Protein AF-A0A7Y8X1G6-F1 (afdb_monomer_lite)

Secondary structure (DSSP, 8-state):
--HHHHHHHHHHHHHHHHHHTTS--SPBPP-SS---SSSSPBPTT-EEEBTTS-EEEEPPPEE-TTS-EEEEEEEE--SSS-B-TTTT-HHHHEESSS--SEEEEES-TT-S--S--EEETTHHHHHHHT-S-B-TT-EEEEEEEEEESSTTEEEEEEE----SS--PPEEEEEEE-

Radius of gyration: 19.36 Å; chains: 1; bounding box: 41×26×72 Å

Foldseek 3Di:
DPVVVVVVVVVVVVVVVVVVVPQAPQEWDDDPAQRQDLVRAAEAQDWTAGSQGKIWHWHDWDADPVQKIKIKIKIFAQHPFWFQLQPDALVQREEQQDHTQKHKYWDGSPDPDDPKGKDFPCSSQLSVQSGDIAGHRGMGIRMTMMHIPDAFTKMKMWGQGDDPGHHDIGIYIDTHD

Sequence (177 aa):
MLVLAALAGFGLWALDELAKGLDGYGQLEQTDGADGSVVDPLGPGATARYEDGLKVTVGRPRPEADGTYRFTVTYRNGTDEEQHPGGESAKSAASAYGPAPVVVRAGRSLEDHTPDSIHWLNLDESAAALMPPLAEDGTRTVPVRVKPSRKGMTVTVRVCPPDKGYRETAHWQFTLD

Structure (mmCIF, N/CA/C/O backbone):
data_AF-A0A7Y8X1G6-F1
#
_entry.id   AF-A0A7Y8X1G6-F1
#
loop_
_atom_site.group_PDB
_atom_site.id
_atom_site.type_symbol
_atom_site.label_atom_id
_atom_site.label_alt_id
_atom_site.label_comp_id
_atom_site.label_asym_id
_atom_site.label_entity_id
_atom_site.label_seq_id
_atom_site.pdbx_PDB_ins_code
_atom_site.Cartn_x
_atom_site.Cartn_y
_atom_site.Cartn_z
_atom_site.occupancy
_atom_site.B_iso_or_equiv
_atom_site.auth_seq_id
_atom_site.auth_comp_id
_atom_site.auth_asym_id
_atom_site.auth_atom_id
_atom_site.pdbx_PDB_model_num
ATOM 1 N N . MET A 1 1 ? 25.901 2.657 -52.102 1.00 51.34 1 MET A N 1
ATOM 2 C CA . MET A 1 1 ? 25.207 1.745 -51.163 1.00 51.34 1 MET A CA 1
ATOM 3 C C . MET A 1 1 ? 25.804 1.844 -49.754 1.00 51.34 1 MET A C 1
ATOM 5 O O . MET A 1 1 ? 26.294 0.865 -49.221 1.00 51.34 1 MET A O 1
ATOM 9 N N . LEU A 1 2 ? 25.807 3.030 -49.145 1.00 49.09 2 LEU A N 1
ATOM 10 C CA . LEU A 1 2 ? 26.257 3.202 -47.748 1.00 49.09 2 LEU A CA 1
ATOM 11 C C . LEU A 1 2 ? 25.340 4.188 -47.007 1.00 49.09 2 LEU A C 1
ATOM 13 O O . LEU A 1 2 ? 25.017 3.993 -45.845 1.00 49.09 2 LEU A O 1
ATOM 17 N N . VAL A 1 3 ? 24.768 5.143 -47.748 1.00 46.41 3 VAL A N 1
ATOM 18 C CA . VAL A 1 3 ? 23.728 6.068 -47.270 1.00 46.41 3 VAL A CA 1
ATOM 19 C C . VAL A 1 3 ? 22.383 5.368 -46.993 1.00 46.41 3 VAL A C 1
ATOM 21 O O . VAL A 1 3 ? 21.691 5.731 -46.051 1.00 46.41 3 VAL A O 1
ATOM 24 N N . LEU A 1 4 ? 22.029 4.316 -47.748 1.00 45.22 4 LEU A N 1
ATOM 25 C CA . LEU A 1 4 ? 20.757 3.593 -47.559 1.00 45.22 4 LEU A CA 1
ATOM 26 C C . LEU A 1 4 ? 20.750 2.685 -46.313 1.00 45.22 4 LEU A C 1
ATOM 28 O O . LEU A 1 4 ? 19.711 2.524 -45.685 1.00 45.22 4 LEU A O 1
ATOM 32 N N . ALA A 1 5 ? 21.903 2.122 -45.934 1.00 51.66 5 ALA A N 1
ATOM 33 C CA . ALA A 1 5 ? 22.022 1.293 -44.732 1.00 51.66 5 ALA A CA 1
ATOM 34 C C . ALA A 1 5 ? 22.012 2.144 -43.447 1.00 51.66 5 ALA A C 1
ATOM 36 O O . ALA A 1 5 ? 21.431 1.738 -42.445 1.00 51.66 5 ALA A O 1
ATOM 37 N N . ALA A 1 6 ? 22.586 3.353 -43.498 1.00 46.88 6 ALA A N 1
ATOM 38 C CA . ALA A 1 6 ? 22.575 4.291 -42.376 1.00 46.88 6 ALA A CA 1
ATOM 39 C C . ALA A 1 6 ? 21.166 4.843 -42.072 1.00 46.88 6 ALA A C 1
ATOM 41 O O . ALA A 1 6 ? 20.805 4.962 -40.904 1.00 46.88 6 ALA A O 1
ATOM 42 N N . LEU A 1 7 ? 20.342 5.113 -43.098 1.00 44.81 7 LEU A N 1
ATOM 43 C CA . LEU A 1 7 ? 18.944 5.528 -42.895 1.00 44.81 7 LEU A CA 1
ATOM 44 C C . LEU A 1 7 ? 18.054 4.397 -42.352 1.00 44.81 7 LEU A C 1
ATOM 46 O O . LEU A 1 7 ? 17.171 4.661 -41.540 1.00 44.81 7 LEU A O 1
ATOM 50 N N . ALA A 1 8 ? 18.292 3.147 -42.758 1.00 52.09 8 ALA A N 1
ATOM 51 C CA . ALA A 1 8 ? 17.535 2.003 -42.247 1.00 52.09 8 ALA A CA 1
ATOM 52 C C . ALA A 1 8 ? 17.853 1.698 -40.768 1.00 52.09 8 ALA A C 1
ATOM 54 O O . ALA A 1 8 ? 16.951 1.357 -40.008 1.00 52.09 8 ALA A O 1
ATOM 55 N N . GLY A 1 9 ? 19.111 1.878 -40.341 1.00 47.84 9 GLY A N 1
ATOM 56 C CA . GLY A 1 9 ? 19.513 1.700 -38.940 1.00 47.84 9 GLY A CA 1
ATOM 57 C C . GLY A 1 9 ? 18.927 2.756 -37.995 1.00 47.84 9 GLY A C 1
ATOM 58 O O . GLY A 1 9 ? 18.478 2.416 -36.904 1.00 47.84 9 GLY A O 1
ATOM 59 N N . PHE A 1 10 ? 18.858 4.020 -38.431 1.00 48.28 10 PHE A N 1
ATOM 60 C CA . PHE A 1 10 ? 18.244 5.098 -37.641 1.00 48.28 10 PHE A CA 1
ATOM 61 C C . PHE A 1 10 ? 16.717 4.982 -37.550 1.00 48.28 10 PHE A C 1
ATOM 63 O O . PHE A 1 10 ? 16.140 5.337 -36.526 1.00 48.28 10 PHE A O 1
ATOM 70 N N . GLY A 1 11 ? 16.063 4.462 -38.595 1.00 43.31 11 GLY A N 1
ATOM 71 C CA . GLY A 1 11 ? 14.618 4.225 -38.584 1.00 43.31 11 GLY A CA 1
ATOM 72 C C . GLY A 1 11 ? 14.194 3.155 -37.576 1.00 43.31 11 GLY A C 1
ATOM 73 O O . GLY A 1 11 ? 13.171 3.316 -36.923 1.00 43.31 11 GLY A O 1
ATOM 74 N N . LEU A 1 12 ? 14.996 2.099 -37.403 1.00 52.41 12 LEU A N 1
ATOM 75 C CA . LEU A 1 12 ? 14.729 1.039 -36.424 1.00 52.41 12 LEU A CA 1
ATOM 76 C C . LEU A 1 12 ? 14.904 1.517 -34.979 1.00 52.41 12 LEU A C 1
ATOM 78 O O . LEU A 1 12 ? 14.046 1.227 -34.157 1.00 52.41 12 LEU A O 1
ATOM 82 N N . TRP A 1 13 ? 15.951 2.293 -34.678 1.00 50.78 13 TRP A N 1
ATOM 83 C CA . TRP A 1 13 ? 16.150 2.836 -33.327 1.00 50.78 13 TRP A CA 1
ATOM 84 C C . TRP A 1 13 ? 15.067 3.857 -32.955 1.00 50.78 13 TRP A C 1
ATOM 86 O O . TRP A 1 13 ? 14.524 3.814 -31.861 1.00 50.78 13 TRP A O 1
ATOM 96 N N . ALA A 1 14 ? 14.675 4.722 -33.897 1.00 51.84 14 ALA A N 1
ATOM 97 C CA . ALA A 1 14 ? 13.606 5.692 -33.671 1.00 51.84 14 ALA A CA 1
ATOM 98 C C . ALA A 1 14 ? 12.213 5.049 -33.535 1.00 51.84 14 ALA A C 1
ATOM 100 O O . ALA A 1 14 ? 11.361 5.605 -32.852 1.00 51.84 14 ALA A O 1
ATOM 101 N N . LEU A 1 15 ? 11.967 3.900 -34.176 1.00 52.38 15 LEU A N 1
ATOM 102 C CA . LEU A 1 15 ? 10.717 3.148 -34.027 1.00 52.38 15 LEU A CA 1
ATOM 103 C C . LEU A 1 15 ? 10.676 2.335 -32.732 1.00 52.38 15 LEU A C 1
ATOM 105 O O . LEU A 1 15 ? 9.607 2.234 -32.146 1.00 52.38 15 LEU A O 1
ATOM 109 N N . ASP A 1 16 ? 11.809 1.794 -32.284 1.00 50.06 16 ASP A N 1
ATOM 110 C CA . ASP A 1 16 ? 11.926 1.106 -30.994 1.00 50.06 16 ASP A CA 1
ATOM 111 C C . ASP A 1 16 ? 11.711 2.094 -29.836 1.00 50.06 16 ASP A C 1
ATOM 113 O O . ASP A 1 16 ? 10.914 1.836 -28.945 1.00 50.06 16 ASP A O 1
ATOM 117 N N . GLU A 1 17 ? 12.295 3.293 -29.914 1.00 50.25 17 GLU A N 1
ATOM 118 C CA . GLU A 1 17 ? 12.084 4.345 -28.911 1.00 50.25 17 GLU A CA 1
ATOM 119 C C . GLU A 1 17 ? 10.671 4.954 -28.959 1.00 50.25 17 GLU A C 1
ATOM 121 O O . GLU A 1 17 ? 10.127 5.355 -27.933 1.00 50.25 17 GLU A O 1
ATOM 126 N N . LEU A 1 18 ? 10.041 4.998 -30.140 1.00 51.16 18 LEU A N 1
ATOM 127 C CA . LEU A 1 18 ? 8.645 5.427 -30.288 1.00 51.16 18 LEU A CA 1
ATOM 128 C C . LEU A 1 18 ? 7.653 4.350 -29.819 1.00 51.16 18 LEU A C 1
ATOM 130 O O . LEU A 1 18 ? 6.597 4.694 -29.297 1.00 51.16 18 LEU A O 1
ATOM 134 N N . ALA A 1 19 ? 7.984 3.067 -29.991 1.00 49.06 19 ALA A N 1
ATOM 135 C CA . ALA A 1 19 ? 7.212 1.946 -29.463 1.00 49.06 19 ALA A CA 1
ATOM 136 C C . ALA A 1 19 ? 7.331 1.854 -27.934 1.00 49.06 19 ALA A C 1
ATOM 138 O O . ALA A 1 19 ? 6.316 1.662 -27.279 1.00 49.06 19 ALA A O 1
ATOM 139 N N . LYS A 1 20 ? 8.518 2.108 -27.367 1.00 52.09 20 LYS A N 1
ATOM 140 C CA . LYS A 1 20 ? 8.718 2.283 -25.914 1.00 52.09 20 LYS A CA 1
ATOM 141 C C . LYS A 1 20 ? 7.984 3.507 -25.368 1.00 52.09 20 LYS A C 1
ATOM 143 O O . LYS A 1 20 ? 7.481 3.497 -24.256 1.00 52.09 20 LYS A O 1
ATOM 148 N N . GLY A 1 21 ? 7.861 4.571 -26.166 1.00 43.09 21 GLY A N 1
ATOM 149 C CA . GLY A 1 21 ? 7.086 5.766 -25.811 1.00 43.09 21 GLY A CA 1
ATOM 150 C C . GLY A 1 21 ? 5.560 5.581 -25.806 1.00 43.09 21 GLY A C 1
ATOM 151 O O . GLY A 1 21 ? 4.853 6.541 -25.483 1.00 43.09 21 GLY A O 1
ATOM 152 N N . LEU A 1 22 ? 5.067 4.398 -26.197 1.00 49.62 22 LEU A N 1
ATOM 153 C CA . LEU A 1 22 ? 3.658 3.988 -26.164 1.00 49.62 22 LEU A CA 1
ATOM 154 C C . LEU A 1 22 ? 3.331 3.052 -24.989 1.00 49.62 22 LEU A C 1
ATOM 156 O O . LEU A 1 22 ? 2.149 2.768 -24.787 1.00 49.62 22 LEU A O 1
ATOM 160 N N . ASP A 1 23 ? 4.331 2.595 -24.228 1.00 57.62 23 ASP A N 1
ATOM 161 C CA . ASP A 1 23 ? 4.090 1.937 -22.946 1.00 57.62 23 ASP A CA 1
ATOM 162 C C . ASP A 1 23 ? 3.485 2.982 -22.000 1.00 57.62 23 ASP A C 1
ATOM 164 O O . ASP A 1 23 ? 3.972 4.112 -21.899 1.00 57.62 23 ASP A O 1
ATOM 168 N N . GLY A 1 24 ? 2.321 2.670 -21.428 1.00 58.41 24 GLY A N 1
ATOM 169 C CA . GLY A 1 24 ? 1.455 3.697 -20.858 1.00 58.41 24 GLY A CA 1
ATOM 170 C C . GLY A 1 24 ? 2.105 4.458 -19.704 1.00 58.41 24 GLY A C 1
ATOM 171 O O . GLY A 1 24 ? 2.956 3.947 -18.981 1.00 58.41 24 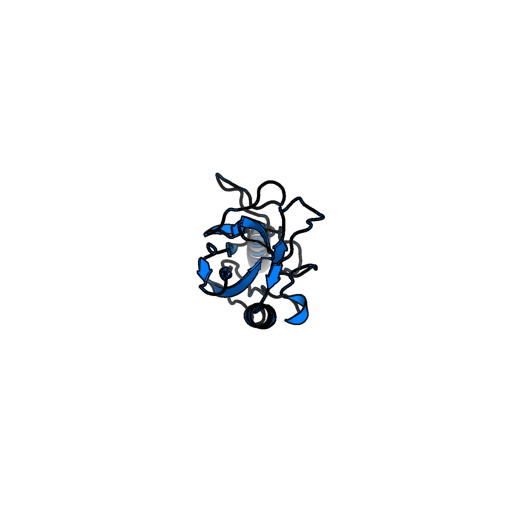GLY A O 1
ATOM 172 N N . TYR A 1 25 ? 1.708 5.718 -19.535 1.00 65.81 25 TYR A N 1
ATOM 173 C CA . TYR A 1 25 ? 2.398 6.705 -18.695 1.00 65.81 25 TYR A CA 1
ATOM 174 C C . TYR A 1 25 ? 2.109 6.533 -17.194 1.00 65.81 25 TYR A C 1
ATOM 176 O O . TYR A 1 25 ? 1.777 7.500 -16.513 1.00 65.81 25 TYR A O 1
ATOM 184 N N . GLY A 1 26 ? 2.139 5.301 -16.681 1.00 70.44 26 GLY A N 1
ATOM 185 C CA . GLY A 1 26 ? 1.840 5.026 -15.278 1.00 70.44 26 GLY A CA 1
ATOM 186 C C . GLY A 1 26 ? 0.389 5.336 -14.881 1.00 70.44 26 GLY A C 1
ATOM 187 O O . GLY A 1 26 ? 0.102 5.568 -13.705 1.00 70.44 26 GLY A O 1
ATOM 188 N N . GLN A 1 27 ? -0.540 5.369 -15.836 1.00 84.62 27 GLN A N 1
ATOM 189 C CA . GLN A 1 27 ? -1.970 5.498 -15.546 1.00 84.62 27 GLN A CA 1
ATOM 190 C C . GLN A 1 27 ? -2.521 4.181 -15.001 1.00 84.62 27 GLN A C 1
ATOM 192 O O . GLN A 1 27 ? -1.951 3.116 -15.254 1.00 84.62 27 GLN A O 1
ATOM 197 N N . LEU A 1 28 ? -3.604 4.236 -14.228 1.00 87.69 28 LEU A N 1
ATOM 198 C CA . LEU A 1 28 ? -4.291 3.028 -13.793 1.00 87.69 28 LEU A CA 1
ATOM 199 C C . LEU A 1 28 ? -5.073 2.431 -14.964 1.00 87.69 28 LEU A C 1
ATOM 201 O O . LEU A 1 28 ? -5.913 3.088 -15.577 1.00 87.69 28 LEU A O 1
ATOM 205 N N . GLU A 1 29 ? -4.829 1.152 -15.244 1.00 86.38 29 GLU A N 1
ATOM 206 C CA . GLU A 1 29 ? -5.635 0.401 -16.199 1.00 86.38 29 GLU A CA 1
ATOM 207 C C . GLU A 1 29 ? -7.088 0.368 -15.710 1.00 86.38 29 GLU A C 1
ATOM 209 O O . GLU A 1 29 ? -7.381 -0.118 -14.610 1.00 86.38 29 GLU A O 1
ATOM 214 N N . GLN A 1 30 ? -8.019 0.814 -16.553 1.00 77.12 30 GLN A N 1
ATOM 215 C CA . GLN A 1 30 ? -9.437 0.607 -16.283 1.00 77.12 30 GLN A CA 1
ATOM 216 C C . GLN A 1 30 ? -9.745 -0.890 -16.325 1.00 77.12 30 GLN A C 1
ATOM 218 O O . GLN A 1 30 ? -9.508 -1.578 -17.319 1.00 77.12 30 GLN A O 1
ATOM 223 N N . THR A 1 31 ? -10.295 -1.399 -15.228 1.00 70.94 31 THR A N 1
ATOM 224 C CA . THR A 1 31 ? -10.790 -2.774 -15.130 1.00 70.94 31 THR A CA 1
ATOM 225 C C . THR A 1 31 ? -12.288 -2.756 -14.855 1.00 70.94 31 THR A C 1
ATOM 227 O O . THR A 1 31 ? -12.816 -1.761 -14.367 1.00 70.94 31 THR A O 1
ATOM 230 N N . ASP A 1 32 ? -12.988 -3.851 -15.161 1.00 62.75 32 ASP A N 1
ATOM 231 C CA . ASP A 1 32 ? -14.402 -4.010 -14.809 1.00 62.75 32 ASP A CA 1
ATOM 232 C C . ASP A 1 32 ? -14.546 -4.089 -13.272 1.00 62.75 32 ASP A C 1
ATOM 234 O O . ASP A 1 32 ? -14.483 -5.167 -12.675 1.00 62.75 32 ASP A O 1
ATOM 238 N N . GLY A 1 33 ? -14.673 -2.939 -12.604 1.00 74.62 33 GLY A N 1
ATOM 239 C CA . GLY A 1 33 ? -14.713 -2.824 -11.146 1.00 74.62 33 GLY A CA 1
ATOM 240 C C . GLY A 1 33 ? -14.248 -1.454 -10.653 1.00 74.62 33 GLY A C 1
ATOM 241 O O . GLY A 1 33 ? -14.230 -0.498 -11.418 1.00 74.62 33 GLY A O 1
ATOM 242 N N . ALA A 1 34 ? -13.883 -1.374 -9.369 1.00 82.31 34 ALA A N 1
ATOM 243 C CA . ALA A 1 34 ? -13.310 -0.155 -8.806 1.00 82.31 34 ALA A CA 1
ATOM 244 C C . ALA A 1 34 ? -11.996 0.194 -9.521 1.00 82.31 34 ALA A C 1
ATOM 246 O O . ALA A 1 34 ? -11.128 -0.673 -9.657 1.00 82.31 34 ALA A O 1
ATOM 247 N N . ASP A 1 35 ? -11.854 1.442 -9.963 1.00 88.94 35 ASP A N 1
ATOM 248 C CA . ASP A 1 35 ? -10.704 1.894 -10.758 1.00 88.94 35 ASP A CA 1
ATOM 249 C C . ASP A 1 35 ? -9.468 2.232 -9.904 1.00 88.94 35 ASP A C 1
ATOM 251 O O . ASP A 1 35 ? -8.363 2.369 -10.424 1.00 88.94 35 ASP A O 1
ATOM 255 N N . GLY A 1 36 ? -9.624 2.308 -8.578 1.00 90.25 36 GLY A N 1
ATOM 256 C CA . GLY A 1 36 ? -8.539 2.638 -7.656 1.00 90.25 36 GLY A CA 1
ATOM 257 C C . GLY A 1 36 ? -8.251 4.124 -7.538 1.00 90.25 36 GLY A C 1
ATOM 258 O O . GLY A 1 36 ? -7.304 4.497 -6.842 1.00 90.25 36 GLY A O 1
ATOM 259 N N . SER A 1 37 ? -9.089 4.966 -8.133 1.00 92.44 37 SER A N 1
ATOM 260 C CA . SER A 1 37 ? -9.080 6.402 -7.914 1.00 92.44 37 SER A CA 1
ATOM 261 C C . SER A 1 37 ? -9.491 6.752 -6.481 1.00 92.44 37 SER A C 1
ATOM 263 O O . SER A 1 37 ? -9.968 5.939 -5.685 1.00 92.44 37 SER A O 1
ATOM 265 N N . VAL A 1 38 ? -9.333 8.027 -6.132 1.00 93.31 38 VAL A N 1
ATOM 266 C CA . VAL A 1 38 ? -9.783 8.541 -4.837 1.00 93.31 38 VAL A CA 1
ATOM 267 C C . VAL A 1 38 ? -11.306 8.446 -4.668 1.00 93.31 38 VAL A C 1
ATOM 269 O O . VAL A 1 38 ? -11.773 8.293 -3.540 1.00 93.31 38 VAL A O 1
ATOM 272 N N . VAL A 1 39 ? -12.084 8.528 -5.753 1.00 93.12 39 VAL A N 1
ATOM 273 C CA . VAL A 1 39 ? -13.557 8.486 -5.708 1.00 93.12 39 VAL A CA 1
ATOM 274 C C . VAL A 1 39 ? -14.106 7.061 -5.726 1.00 93.12 39 VAL A C 1
ATOM 276 O O . VAL A 1 39 ? -15.167 6.834 -5.147 1.00 93.12 39 VAL A O 1
ATOM 279 N N . ASP A 1 40 ? -13.372 6.116 -6.317 1.00 94.12 40 ASP A N 1
ATOM 280 C CA . ASP A 1 40 ? -13.743 4.702 -6.400 1.00 94.12 40 ASP A CA 1
ATOM 281 C C . ASP A 1 40 ? -12.562 3.789 -5.999 1.00 94.12 40 ASP A C 1
ATOM 283 O O . ASP A 1 40 ? -11.919 3.143 -6.834 1.00 94.12 40 ASP A O 1
ATOM 287 N N . PRO A 1 41 ? -12.208 3.766 -4.697 1.00 95.81 41 PRO A N 1
ATOM 288 C CA . PRO A 1 41 ? -11.037 3.049 -4.214 1.00 95.81 41 PRO A CA 1
ATOM 289 C C . PRO A 1 41 ? -11.212 1.528 -4.302 1.00 95.81 41 PRO A C 1
ATOM 291 O O . PRO A 1 41 ? -12.286 0.972 -4.068 1.00 95.81 41 PRO A O 1
ATOM 294 N N . LEU A 1 42 ? -10.101 0.829 -4.514 1.00 96.94 42 LEU A N 1
ATOM 295 C CA . LEU A 1 42 ? -10.035 -0.626 -4.558 1.00 96.94 42 LEU A CA 1
ATOM 296 C C . LEU A 1 42 ? -10.395 -1.275 -3.213 1.00 96.94 42 LEU A C 1
ATOM 298 O O . LEU A 1 42 ? -10.100 -0.776 -2.125 1.00 96.94 42 LEU A O 1
ATOM 302 N N . GLY A 1 43 ? -10.975 -2.472 -3.285 1.00 96.19 43 GLY A N 1
ATOM 303 C CA . GLY A 1 43 ? -11.214 -3.313 -2.115 1.00 96.19 43 GLY A CA 1
ATOM 304 C C . GLY A 1 43 ? -9.962 -4.069 -1.638 1.00 96.19 43 GLY A C 1
ATOM 305 O O . GLY A 1 43 ? -8.982 -4.219 -2.371 1.00 96.19 43 GLY A O 1
ATOM 306 N N . PRO A 1 44 ? -9.985 -4.634 -0.421 1.00 95.44 44 PRO A N 1
ATOM 307 C CA . PRO A 1 44 ? -8.865 -5.399 0.109 1.00 95.44 44 PRO A CA 1
ATOM 308 C C . PRO A 1 44 ? -8.674 -6.706 -0.677 1.00 95.44 44 PRO A C 1
ATOM 310 O O . PRO A 1 44 ? -9.612 -7.471 -0.908 1.00 95.44 44 PRO A O 1
ATOM 313 N N . GLY A 1 45 ? -7.431 -6.995 -1.047 1.00 95.38 45 GLY A N 1
ATOM 314 C CA . GLY A 1 45 ? -7.033 -8.103 -1.914 1.00 95.38 45 GLY A CA 1
ATOM 315 C C . GLY A 1 45 ? -7.068 -7.781 -3.410 1.00 95.38 45 GLY A C 1
ATOM 316 O O . GLY A 1 45 ? -6.658 -8.632 -4.195 1.00 95.38 45 GLY A O 1
ATOM 317 N N . ALA A 1 46 ? -7.538 -6.595 -3.808 1.00 95.62 46 ALA A N 1
ATOM 318 C CA . ALA A 1 46 ? -7.519 -6.162 -5.200 1.00 95.62 46 ALA A CA 1
ATOM 319 C C . ALA A 1 46 ? -6.149 -5.595 -5.607 1.00 95.62 46 ALA A C 1
ATOM 321 O O . ALA A 1 46 ? -5.358 -5.142 -4.770 1.00 95.62 46 ALA A O 1
ATOM 322 N N . THR A 1 47 ? -5.893 -5.611 -6.913 1.00 96.12 47 THR A N 1
ATOM 323 C CA . THR A 1 47 ? -4.626 -5.204 -7.523 1.00 96.12 47 THR A CA 1
ATOM 324 C C . THR A 1 47 ? -4.843 -3.970 -8.388 1.00 96.12 47 THR A C 1
ATOM 326 O O . THR A 1 47 ? -5.592 -4.047 -9.356 1.00 96.12 47 THR A O 1
ATOM 329 N N . ALA A 1 48 ? -4.143 -2.881 -8.079 1.00 95.31 48 ALA A N 1
ATOM 330 C CA . ALA A 1 48 ? -3.948 -1.774 -9.004 1.00 95.31 48 ALA A CA 1
ATOM 331 C C . ALA A 1 48 ? -2.957 -2.216 -10.083 1.00 95.31 48 ALA A C 1
ATOM 333 O O . ALA A 1 48 ? -1.903 -2.784 -9.762 1.00 95.31 48 ALA A O 1
ATOM 334 N N . ARG A 1 49 ? -3.307 -1.986 -11.345 1.00 94.00 49 ARG A N 1
ATOM 335 C CA . ARG A 1 49 ? -2.458 -2.273 -12.499 1.00 94.00 49 ARG A CA 1
ATOM 336 C C . ARG A 1 49 ? -2.168 -0.957 -13.186 1.00 94.00 49 ARG A C 1
ATOM 338 O O . ARG A 1 49 ? -3.100 -0.218 -13.474 1.00 94.00 49 ARG A O 1
ATOM 345 N N . TYR A 1 50 ? -0.894 -0.676 -13.376 1.00 91.31 50 TYR A N 1
ATOM 346 C CA . TYR A 1 50 ? -0.441 0.491 -14.102 1.00 91.31 50 TYR A CA 1
ATOM 347 C C . TYR A 1 50 ? -0.163 0.084 -15.544 1.00 91.31 50 TYR A C 1
ATOM 349 O O . TYR A 1 50 ? 0.309 -1.031 -15.779 1.00 91.31 50 TYR A O 1
ATOM 357 N N . GLU A 1 51 ? -0.458 0.970 -16.489 1.00 90.31 51 GLU A N 1
ATOM 358 C CA . GLU A 1 51 ? -0.267 0.702 -17.919 1.00 90.31 51 GLU A CA 1
ATOM 359 C C . GLU A 1 51 ? 1.201 0.421 -18.286 1.00 90.31 51 GLU A C 1
ATOM 361 O O . GLU A 1 51 ? 1.467 -0.289 -19.250 1.00 90.31 51 GLU A O 1
ATOM 366 N N . ASP A 1 52 ? 2.149 0.916 -17.484 1.00 88.38 52 ASP A N 1
ATOM 367 C CA . ASP A 1 52 ? 3.586 0.625 -17.611 1.00 88.38 52 ASP A CA 1
ATOM 368 C C . ASP A 1 52 ? 3.978 -0.794 -17.154 1.00 88.38 52 ASP A C 1
ATOM 370 O O . ASP A 1 52 ? 5.134 -1.197 -17.258 1.00 88.38 52 ASP A O 1
ATOM 374 N N . GLY A 1 53 ? 3.032 -1.567 -16.615 1.00 91.44 53 GLY A N 1
ATOM 375 C CA . GLY A 1 53 ? 3.241 -2.939 -16.164 1.00 91.44 53 GLY A CA 1
ATOM 376 C C . GLY A 1 53 ? 3.487 -3.100 -14.662 1.00 91.44 53 GLY A C 1
ATOM 377 O O . GLY A 1 53 ? 3.469 -4.240 -14.172 1.00 91.44 53 GLY A O 1
ATOM 378 N N . LEU A 1 54 ? 3.655 -2.021 -13.883 1.00 94.12 54 LEU A N 1
ATOM 379 C CA . LEU A 1 54 ? 3.702 -2.124 -12.423 1.00 94.12 54 LEU A CA 1
ATOM 380 C C . LEU A 1 54 ? 2.356 -2.638 -11.891 1.00 94.12 54 LEU A C 1
ATOM 382 O O . LEU A 1 54 ? 1.275 -2.231 -12.313 1.00 94.12 54 LEU A O 1
ATOM 386 N N . LYS A 1 55 ? 2.396 -3.542 -10.910 1.00 96.19 55 LYS A N 1
ATOM 387 C CA . LYS A 1 55 ? 1.193 -4.032 -10.224 1.00 96.19 55 LYS A CA 1
ATOM 388 C C . LYS A 1 55 ? 1.368 -3.924 -8.725 1.00 96.19 55 LYS A C 1
ATOM 390 O O . LYS A 1 55 ? 2.380 -4.363 -8.179 1.00 96.19 55 LYS A O 1
ATOM 395 N N . VAL A 1 56 ? 0.359 -3.388 -8.047 1.00 97.81 56 VAL A N 1
ATOM 396 C CA . VAL A 1 56 ? 0.362 -3.225 -6.590 1.00 97.81 56 VAL A CA 1
ATOM 397 C C . VAL A 1 56 ? -0.884 -3.866 -6.008 1.00 97.81 56 VAL A C 1
ATOM 399 O O . VAL A 1 56 ? -1.988 -3.619 -6.468 1.00 97.81 56 VAL A O 1
ATOM 402 N N . THR A 1 57 ? -0.726 -4.714 -4.997 1.00 98.06 57 THR A N 1
ATOM 403 C CA . THR A 1 57 ? -1.836 -5.413 -4.334 1.00 98.06 57 THR A CA 1
ATOM 404 C C . THR A 1 57 ? -1.799 -5.149 -2.843 1.00 98.06 57 THR A C 1
ATOM 406 O O . THR A 1 57 ? -0.800 -5.455 -2.191 1.00 98.06 57 THR A O 1
ATOM 409 N N . VAL A 1 58 ? -2.898 -4.650 -2.282 1.00 98.38 58 VAL A N 1
ATOM 410 C CA . VAL A 1 58 ? -3.053 -4.543 -0.827 1.00 98.38 58 VAL A CA 1
ATOM 411 C C . VAL A 1 58 ? -3.804 -5.767 -0.329 1.00 98.38 58 VAL A C 1
ATOM 413 O O . VAL A 1 58 ? -4.946 -5.996 -0.710 1.00 98.38 58 VAL A O 1
ATOM 416 N N . GLY A 1 59 ? -3.159 -6.588 0.495 1.00 97.50 59 GLY A N 1
ATOM 417 C CA . GLY A 1 59 ? -3.741 -7.811 1.042 1.00 97.50 59 GLY A CA 1
ATOM 418 C C . GLY A 1 59 ? -4.922 -7.545 1.980 1.00 97.50 59 GLY A C 1
ATOM 419 O O . GLY A 1 59 ? -5.064 -6.460 2.540 1.00 97.50 59 GLY A O 1
ATOM 420 N N . ARG A 1 60 ? -5.766 -8.561 2.196 1.00 97.38 60 ARG A N 1
ATOM 421 C CA . ARG A 1 60 ? -6.864 -8.454 3.170 1.00 97.38 60 ARG A CA 1
ATOM 422 C C . ARG A 1 60 ? -6.321 -8.309 4.597 1.00 97.38 60 ARG A C 1
ATOM 424 O O . ARG A 1 60 ? -5.451 -9.107 4.966 1.00 97.38 60 ARG A O 1
ATOM 431 N N . PRO A 1 61 ? -6.838 -7.358 5.400 1.00 97.38 61 PRO A N 1
ATOM 432 C CA . PRO A 1 61 ? -6.461 -7.235 6.801 1.00 97.38 61 PRO A CA 1
ATOM 433 C C . PRO A 1 61 ? -6.866 -8.486 7.575 1.00 97.38 61 PRO A C 1
ATOM 435 O O . PRO A 1 61 ? -7.935 -9.056 7.359 1.00 97.38 61 PRO A O 1
ATOM 438 N N . ARG A 1 62 ? -5.987 -8.919 8.476 1.00 97.38 62 ARG A N 1
ATOM 439 C CA . ARG A 1 62 ? -6.219 -10.034 9.392 1.00 97.38 62 ARG A CA 1
ATOM 440 C C . ARG A 1 62 ? -6.114 -9.528 10.828 1.00 97.38 62 ARG A C 1
ATOM 442 O O . ARG A 1 62 ? -5.084 -8.928 11.145 1.00 97.38 62 ARG A O 1
ATOM 449 N N . PRO A 1 63 ? -7.129 -9.751 11.675 1.00 96.81 63 PRO A N 1
ATOM 450 C CA . PRO A 1 63 ? -7.051 -9.389 13.082 1.00 96.81 63 PRO A CA 1
ATOM 451 C C . PRO A 1 63 ? -6.024 -10.264 13.812 1.00 96.81 63 PRO A C 1
ATOM 453 O O . PRO A 1 63 ? -5.891 -11.458 13.534 1.00 96.81 63 PRO A O 1
ATOM 456 N N . GLU A 1 64 ? -5.321 -9.669 14.769 1.00 96.06 64 GLU A N 1
ATOM 457 C CA . GLU A 1 64 ? -4.429 -10.339 15.714 1.00 96.06 64 GLU A CA 1
ATOM 458 C C . GLU A 1 64 ? -5.027 -10.299 17.133 1.00 96.06 64 GLU A C 1
ATOM 460 O O . GLU A 1 64 ? -5.910 -9.497 17.447 1.00 96.06 64 GLU A O 1
ATOM 465 N N . ALA A 1 65 ? -4.552 -11.182 18.016 1.00 93.06 65 ALA A N 1
ATOM 466 C CA . ALA A 1 65 ? -5.117 -11.354 19.360 1.00 93.06 65 ALA A CA 1
ATOM 467 C C . ALA A 1 65 ? -4.989 -10.109 20.264 1.00 93.06 65 ALA A C 1
ATOM 469 O O . ALA A 1 65 ? -5.734 -9.972 21.230 1.00 93.06 65 ALA A O 1
ATOM 470 N N . ASP A 1 66 ? -4.064 -9.199 19.957 1.00 92.94 66 ASP A N 1
ATOM 471 C CA . ASP A 1 66 ? -3.810 -7.961 20.702 1.00 92.94 66 ASP A CA 1
ATOM 472 C C . ASP A 1 66 ? -4.629 -6.756 20.194 1.00 92.94 66 ASP A C 1
ATOM 474 O O . ASP A 1 66 ? -4.380 -5.611 20.588 1.00 92.94 66 ASP A O 1
ATOM 478 N N . GLY A 1 67 ? -5.613 -7.004 19.320 1.00 93.88 67 GLY A N 1
ATOM 479 C CA . GLY A 1 67 ? -6.459 -5.973 18.716 1.00 93.88 67 GLY A CA 1
ATOM 480 C C . GLY A 1 67 ? -5.767 -5.182 17.604 1.00 93.88 67 GLY A C 1
ATOM 481 O O . GLY A 1 67 ? -6.281 -4.144 17.180 1.00 93.88 67 GLY A O 1
ATOM 482 N N . THR A 1 68 ? -4.602 -5.640 17.145 1.00 97.56 68 THR A N 1
ATOM 483 C CA . THR A 1 68 ? -3.932 -5.105 15.958 1.00 97.56 68 THR A CA 1
ATOM 484 C C . THR A 1 68 ? -4.386 -5.846 14.703 1.00 97.56 68 THR A C 1
ATOM 486 O O . THR A 1 68 ? -5.047 -6.881 14.771 1.00 97.56 68 THR A O 1
ATOM 489 N N . TYR A 1 69 ? -4.066 -5.288 13.541 1.00 98.19 69 TYR A N 1
ATOM 490 C CA . TYR A 1 69 ? -4.371 -5.880 12.247 1.00 98.19 69 TYR A CA 1
ATOM 491 C C . TYR A 1 69 ? -3.111 -5.942 11.403 1.00 98.19 69 TYR A C 1
ATOM 493 O O . TYR A 1 69 ? -2.308 -5.003 11.393 1.00 98.19 69 TYR A O 1
ATOM 501 N N . ARG A 1 70 ? -2.974 -7.031 10.649 1.00 98.00 70 ARG A N 1
ATOM 502 C CA . ARG A 1 70 ? -1.875 -7.240 9.711 1.00 98.00 70 ARG A CA 1
ATOM 503 C C . ARG A 1 70 ? -2.384 -7.362 8.285 1.00 98.00 70 ARG A C 1
ATOM 505 O O . ARG A 1 70 ? -3.328 -8.101 8.020 1.00 98.00 70 ARG A O 1
ATOM 512 N N . PHE A 1 71 ? -1.722 -6.684 7.360 1.00 98.44 71 PHE A N 1
ATOM 513 C CA . PHE A 1 71 ? -1.890 -6.868 5.920 1.00 98.44 71 PHE A CA 1
ATOM 514 C C . PHE A 1 71 ? -0.553 -6.655 5.211 1.00 98.44 71 PHE A C 1
ATOM 516 O O . PHE A 1 71 ? 0.485 -6.479 5.851 1.00 98.44 71 PHE A O 1
ATOM 523 N N . THR A 1 72 ? -0.557 -6.726 3.884 1.00 98.56 72 THR A N 1
ATOM 524 C CA . THR A 1 72 ? 0.640 -6.540 3.066 1.00 98.56 72 THR A CA 1
ATOM 525 C C . THR A 1 72 ? 0.376 -5.573 1.925 1.00 98.56 72 THR A C 1
ATOM 527 O O . THR A 1 72 ? -0.749 -5.481 1.441 1.00 98.56 72 THR A O 1
ATOM 530 N N . VAL A 1 73 ? 1.424 -4.894 1.469 1.00 98.56 73 VAL A N 1
ATOM 531 C CA . VAL A 1 73 ? 1.450 -4.195 0.181 1.00 98.56 73 VAL A CA 1
ATOM 532 C C . VAL A 1 73 ? 2.441 -4.937 -0.704 1.00 98.56 73 VAL A C 1
ATOM 534 O O . VAL A 1 73 ? 3.619 -5.041 -0.371 1.00 98.56 73 VAL A O 1
ATOM 537 N N . THR A 1 74 ? 1.954 -5.532 -1.786 1.00 98.56 74 THR A N 1
ATOM 538 C CA . THR A 1 74 ? 2.753 -6.381 -2.674 1.00 98.56 74 THR A CA 1
ATOM 539 C C . THR A 1 74 ? 2.957 -5.678 -4.000 1.00 98.56 74 THR A C 1
ATOM 541 O O . THR A 1 74 ? 1.984 -5.399 -4.692 1.00 98.56 74 THR A O 1
ATOM 544 N N . TYR A 1 75 ? 4.211 -5.429 -4.350 1.00 98.06 75 TYR A N 1
ATOM 545 C CA . TYR A 1 75 ? 4.640 -4.872 -5.623 1.00 98.06 75 TYR A CA 1
ATOM 546 C C . TYR A 1 75 ? 5.100 -6.003 -6.529 1.00 98.06 75 TYR A C 1
ATOM 548 O O . TYR A 1 75 ? 5.854 -6.875 -6.093 1.00 98.06 75 TYR A O 1
ATOM 556 N N . ARG A 1 76 ? 4.683 -5.963 -7.788 1.00 97.88 76 ARG A N 1
ATOM 557 C CA . ARG A 1 76 ? 5.239 -6.774 -8.864 1.00 97.88 76 ARG A CA 1
ATOM 558 C C . ARG A 1 76 ? 5.656 -5.838 -9.983 1.00 97.88 76 ARG A C 1
ATOM 560 O O . ARG A 1 76 ? 4.805 -5.149 -10.542 1.00 97.88 76 ARG A O 1
ATOM 567 N N . ASN A 1 77 ? 6.949 -5.811 -10.263 1.00 95.75 77 ASN A N 1
ATOM 568 C CA . ASN A 1 77 ? 7.508 -5.014 -11.334 1.00 95.75 77 ASN A CA 1
ATOM 569 C C . ASN A 1 77 ? 7.352 -5.775 -12.650 1.00 95.75 77 ASN A C 1
ATOM 571 O O . ASN A 1 77 ? 7.998 -6.797 -12.826 1.00 95.75 77 ASN A O 1
ATOM 575 N N . GLY A 1 78 ? 6.449 -5.327 -13.517 1.00 93.19 78 GLY A N 1
ATOM 576 C CA . GLY A 1 78 ? 6.357 -5.797 -14.901 1.00 93.19 78 GLY A CA 1
ATOM 577 C C . GLY A 1 78 ? 6.866 -4.769 -15.909 1.00 93.19 78 GLY A C 1
ATOM 578 O O . GLY A 1 78 ? 6.608 -4.946 -17.092 1.00 93.19 78 GLY A O 1
ATOM 579 N N . THR A 1 79 ? 7.507 -3.699 -15.430 1.00 90.31 79 THR A N 1
ATOM 580 C CA . THR A 1 79 ? 8.157 -2.690 -16.274 1.00 90.31 79 THR A CA 1
ATOM 581 C C . THR A 1 79 ? 9.494 -3.236 -16.787 1.00 90.31 79 THR A C 1
ATOM 583 O O . THR A 1 79 ? 10.017 -4.210 -16.235 1.00 90.31 79 THR A O 1
ATOM 586 N N . ASP A 1 80 ? 10.056 -2.592 -17.803 1.00 88.88 80 ASP A N 1
ATOM 587 C CA . ASP A 1 80 ? 11.379 -2.874 -18.371 1.00 88.88 80 ASP A CA 1
ATOM 588 C C . ASP A 1 80 ? 12.532 -2.190 -17.613 1.00 88.88 80 ASP A C 1
ATOM 590 O O . ASP A 1 80 ? 13.690 -2.294 -18.012 1.00 88.88 80 ASP A O 1
ATOM 594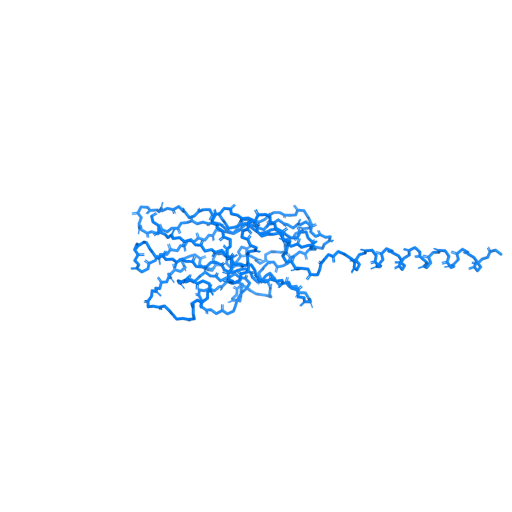 N N . GLU A 1 81 ? 12.230 -1.507 -16.505 1.00 89.56 81 GLU A N 1
ATOM 595 C CA . GLU A 1 81 ? 13.210 -0.820 -15.674 1.00 89.56 81 GLU A CA 1
ATOM 596 C C . GLU A 1 81 ? 13.151 -1.271 -14.210 1.00 89.56 81 GLU A C 1
ATOM 598 O O . GLU A 1 81 ? 12.154 -1.778 -13.683 1.00 89.56 81 GLU A O 1
ATOM 603 N N . GLU A 1 82 ? 14.244 -1.025 -13.495 1.00 93.50 82 GLU A N 1
ATOM 604 C CA . GLU A 1 82 ? 14.278 -1.129 -12.044 1.00 93.50 82 GLU A CA 1
ATOM 605 C C . GLU A 1 82 ? 13.343 -0.092 -11.399 1.00 93.50 82 GLU A C 1
ATOM 607 O O . GLU A 1 82 ? 13.410 1.104 -11.679 1.00 93.50 82 GLU A O 1
ATOM 612 N N . GLN A 1 83 ? 12.489 -0.542 -10.478 1.00 94.00 83 GLN A N 1
ATOM 613 C CA . GLN A 1 83 ? 11.570 0.331 -9.751 1.00 94.00 83 GLN A CA 1
ATOM 614 C C . GLN A 1 83 ? 12.095 0.635 -8.345 1.00 94.00 83 GLN A C 1
ATOM 616 O O . GLN A 1 83 ? 12.677 -0.222 -7.676 1.00 94.00 83 GLN A O 1
ATOM 621 N N . HIS A 1 84 ? 11.788 1.829 -7.832 1.00 95.19 84 HIS A N 1
ATOM 622 C CA . HIS A 1 84 ? 12.126 2.243 -6.464 1.00 95.19 84 HIS A CA 1
ATOM 623 C C . HIS A 1 84 ? 10.857 2.532 -5.645 1.00 95.19 84 HIS A C 1
ATOM 625 O O . HIS A 1 84 ? 10.528 3.696 -5.409 1.00 95.19 84 HIS A O 1
ATOM 631 N N . PRO A 1 85 ? 10.128 1.501 -5.165 1.00 94.69 85 PRO A N 1
ATOM 632 C CA . PRO A 1 85 ? 8.826 1.679 -4.515 1.00 94.69 85 PRO A CA 1
ATOM 633 C C . PRO A 1 85 ? 8.825 2.627 -3.313 1.00 94.69 85 PRO A C 1
ATOM 635 O O . PRO A 1 85 ? 7.805 3.244 -3.026 1.00 94.69 85 PRO A O 1
ATOM 638 N N . GLY A 1 86 ? 9.941 2.722 -2.585 1.00 94.25 86 GLY A N 1
ATOM 639 C CA . GLY A 1 86 ? 10.072 3.605 -1.425 1.00 94.25 86 GLY A CA 1
ATOM 640 C C . GLY A 1 86 ? 10.649 4.986 -1.716 1.00 94.25 86 GLY A C 1
ATOM 641 O O . GLY A 1 86 ? 10.783 5.782 -0.790 1.00 94.25 86 GLY A O 1
ATOM 642 N N . GLY A 1 87 ? 10.983 5.283 -2.970 1.00 93.31 87 GLY A N 1
ATOM 643 C CA . GLY A 1 87 ? 11.528 6.573 -3.375 1.00 93.31 87 GLY A CA 1
ATOM 644 C C . GLY A 1 87 ? 12.937 6.800 -2.836 1.00 93.31 87 GLY A C 1
ATOM 645 O O . GLY A 1 87 ? 13.755 5.885 -2.796 1.00 93.31 87 GLY A O 1
ATOM 646 N N . GLU A 1 88 ? 13.225 8.036 -2.433 1.00 91.69 88 GLU A N 1
ATOM 647 C CA . GLU A 1 88 ? 14.589 8.482 -2.124 1.00 91.69 88 GLU A CA 1
ATOM 648 C C . GLU A 1 88 ? 15.140 7.961 -0.789 1.00 91.69 88 GLU A C 1
ATOM 650 O O . GLU A 1 88 ? 16.351 7.800 -0.640 1.00 91.69 88 GLU A O 1
ATOM 655 N N . SER A 1 89 ? 14.286 7.762 0.225 1.00 94.56 89 SER A N 1
ATOM 656 C CA . SER A 1 89 ? 14.757 7.437 1.575 1.00 94.56 89 SER A CA 1
ATOM 657 C C . SER A 1 89 ? 13.713 6.735 2.435 1.00 94.56 89 SER A C 1
ATOM 659 O O . SER A 1 89 ? 12.513 6.962 2.298 1.00 94.56 89 SER A O 1
ATOM 661 N N . ALA A 1 90 ? 14.172 5.968 3.429 1.00 94.12 90 ALA A N 1
ATOM 662 C CA . ALA A 1 90 ? 13.279 5.247 4.336 1.00 94.12 90 ALA A CA 1
ATOM 663 C C . ALA A 1 90 ? 12.390 6.209 5.140 1.00 94.12 90 ALA A C 1
ATOM 665 O O . ALA A 1 90 ? 11.223 5.928 5.383 1.00 94.12 90 ALA A O 1
ATOM 666 N N . LYS A 1 91 ? 12.907 7.390 5.502 1.00 92.75 91 LYS A N 1
ATOM 667 C CA . LYS A 1 91 ? 12.156 8.385 6.285 1.00 92.75 91 LYS A CA 1
ATOM 668 C C . LYS A 1 91 ? 10.949 8.955 5.539 1.00 92.75 91 LYS A C 1
ATOM 670 O O . LYS A 1 91 ? 10.024 9.434 6.185 1.00 92.75 91 LYS A O 1
ATOM 675 N N . SER A 1 92 ? 10.979 8.935 4.208 1.00 94.44 92 SER A N 1
ATOM 676 C CA . SER A 1 92 ? 9.909 9.440 3.346 1.00 94.44 92 SER A CA 1
ATOM 677 C C . SER A 1 92 ?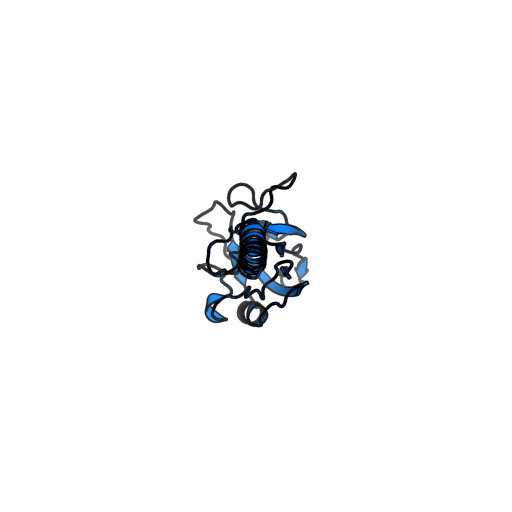 9.119 8.333 2.649 1.00 94.44 92 SER A C 1
ATOM 679 O O . SER A 1 92 ? 8.120 8.641 2.013 1.00 94.44 92 SER A O 1
ATOM 681 N N . ALA A 1 93 ? 9.521 7.064 2.787 1.00 96.19 93 ALA A N 1
ATOM 682 C CA . ALA A 1 93 ? 8.948 5.924 2.067 1.00 96.19 93 ALA A CA 1
ATOM 683 C C . ALA A 1 93 ? 7.525 5.554 2.504 1.00 96.19 93 ALA A C 1
ATOM 685 O O . ALA A 1 93 ? 6.721 5.079 1.699 1.00 96.19 93 ALA A O 1
ATOM 686 N N . ALA A 1 94 ? 7.219 5.754 3.786 1.00 97.06 94 ALA A N 1
ATOM 687 C CA . ALA A 1 94 ? 5.940 5.392 4.370 1.00 97.06 94 ALA A CA 1
ATOM 688 C C . ALA A 1 94 ? 5.466 6.446 5.375 1.00 97.06 94 ALA A C 1
ATOM 690 O O . ALA A 1 94 ? 6.265 7.046 6.092 1.00 97.06 94 ALA A O 1
ATOM 691 N N . SER A 1 95 ? 4.153 6.659 5.459 1.00 95.44 95 SER A N 1
ATOM 692 C CA . SER A 1 95 ? 3.561 7.574 6.436 1.00 95.44 95 SER A CA 1
ATOM 693 C C . SER A 1 95 ? 2.156 7.150 6.855 1.00 95.44 95 SER A C 1
ATOM 695 O O . SER A 1 95 ? 1.452 6.464 6.124 1.00 95.44 95 SER A O 1
ATOM 697 N N . ALA A 1 96 ? 1.709 7.598 8.025 1.00 90.62 96 ALA A N 1
ATOM 698 C CA . ALA A 1 96 ? 0.302 7.495 8.420 1.00 90.62 96 ALA A CA 1
ATOM 699 C C . ALA A 1 96 ? -0.499 8.789 8.167 1.00 90.62 96 ALA A C 1
ATOM 701 O O . ALA A 1 96 ? -1.725 8.781 8.242 1.00 90.62 96 ALA A O 1
ATOM 702 N N . TYR A 1 97 ? 0.185 9.900 7.863 1.00 81.50 97 TYR A N 1
ATOM 703 C CA . TYR A 1 97 ? -0.420 11.241 7.860 1.00 81.50 97 TYR A CA 1
ATOM 704 C C . TYR A 1 97 ? 0.071 12.144 6.721 1.00 81.50 97 TYR A C 1
ATOM 706 O O . TYR A 1 97 ? -0.668 13.009 6.263 1.00 81.50 97 TYR A O 1
ATOM 714 N N . GLY A 1 98 ? 1.319 11.972 6.282 1.00 85.75 98 GLY A N 1
ATOM 715 C CA . GLY A 1 98 ? 1.983 12.854 5.327 1.00 85.75 98 GLY A CA 1
ATOM 716 C C . GLY A 1 98 ? 2.132 12.251 3.929 1.00 85.75 98 GLY A C 1
ATOM 717 O O . GLY A 1 98 ? 1.815 11.079 3.716 1.00 85.75 98 GLY A O 1
ATOM 718 N N . PRO A 1 99 ? 2.621 13.045 2.964 1.00 89.75 99 PRO A N 1
ATOM 719 C CA . PRO A 1 99 ? 2.991 12.537 1.651 1.00 89.75 99 PRO A CA 1
ATOM 720 C C . PRO A 1 99 ? 4.125 11.516 1.791 1.00 89.75 99 PRO A C 1
ATOM 722 O O . PRO A 1 99 ? 5.147 11.788 2.418 1.00 89.75 99 PRO A O 1
ATOM 725 N N . ALA A 1 100 ? 3.910 10.338 1.221 1.00 95.50 100 ALA A N 1
ATOM 726 C CA . ALA A 1 100 ? 4.875 9.257 1.127 1.00 95.50 100 ALA A CA 1
ATOM 727 C C . ALA A 1 100 ? 4.433 8.311 -0.002 1.00 95.50 100 ALA A C 1
ATOM 729 O O . ALA A 1 100 ? 3.236 8.275 -0.314 1.00 95.50 100 ALA A O 1
ATOM 730 N N . PRO A 1 101 ? 5.351 7.516 -0.573 1.00 96.56 101 PRO A N 1
ATOM 731 C CA . PRO A 1 101 ? 5.016 6.470 -1.530 1.00 96.56 101 PRO A CA 1
ATOM 732 C C . PRO A 1 101 ? 3.966 5.478 -1.027 1.00 96.56 101 PRO A C 1
ATOM 734 O O . PRO A 1 101 ? 3.133 5.022 -1.806 1.00 96.56 101 PRO A O 1
ATOM 737 N N . VAL A 1 102 ? 3.953 5.180 0.276 1.00 97.62 102 VAL A N 1
ATOM 738 C CA . VAL A 1 102 ? 2.877 4.415 0.919 1.00 97.62 102 VAL A CA 1
ATOM 739 C C . VAL A 1 102 ? 2.296 5.199 2.083 1.00 97.62 102 VAL A C 1
ATOM 741 O O . VAL A 1 102 ? 3.007 5.559 3.020 1.00 97.62 102 VAL A O 1
ATOM 744 N N . VAL A 1 103 ? 0.983 5.416 2.071 1.00 97.38 103 VAL A N 1
ATOM 745 C CA . VAL A 1 103 ? 0.268 6.047 3.183 1.00 97.38 103 VAL A CA 1
ATOM 746 C C . VAL A 1 103 ? -0.827 5.133 3.706 1.00 97.38 103 VAL A C 1
ATOM 748 O O . VAL A 1 103 ? -1.641 4.643 2.932 1.00 97.38 103 VAL A O 1
ATOM 751 N N . VAL A 1 104 ? -0.878 4.929 5.022 1.00 97.50 104 VAL A N 1
ATOM 752 C CA . VAL A 1 104 ? -1.947 4.172 5.690 1.00 97.50 104 VAL A CA 1
ATOM 753 C C . VAL A 1 104 ? -2.624 5.077 6.706 1.00 97.50 104 VAL A C 1
ATOM 755 O O . VAL A 1 104 ? -2.058 5.357 7.760 1.00 97.50 104 VAL A O 1
ATOM 758 N N . ARG A 1 105 ? -3.839 5.533 6.398 1.00 95.81 105 ARG A N 1
ATOM 759 C CA . ARG A 1 105 ? -4.554 6.526 7.209 1.00 95.81 105 ARG A CA 1
ATOM 760 C C . ARG A 1 105 ? -5.937 6.050 7.631 1.00 95.81 105 ARG A C 1
ATOM 762 O O . ARG A 1 105 ? -6.557 5.223 6.964 1.00 95.81 105 ARG A O 1
ATOM 769 N N . ALA A 1 106 ? -6.430 6.616 8.726 1.00 95.69 106 ALA A N 1
ATOM 770 C CA . ALA A 1 106 ? -7.824 6.472 9.118 1.00 95.69 106 ALA A CA 1
ATOM 771 C C . ALA A 1 106 ? -8.745 7.259 8.166 1.00 95.69 106 ALA A C 1
ATOM 773 O O . ALA A 1 106 ? -8.335 8.256 7.559 1.00 95.69 106 ALA A O 1
ATOM 774 N N . GLY A 1 107 ? -9.993 6.806 8.064 1.00 94.88 107 GLY A N 1
ATOM 775 C CA . GLY A 1 107 ? -11.042 7.466 7.292 1.00 94.88 107 GLY A CA 1
ATOM 776 C C . GLY A 1 107 ? -11.114 7.023 5.833 1.00 94.88 107 GLY A C 1
ATOM 777 O O . GLY A 1 107 ? -10.354 6.165 5.364 1.00 94.88 107 GLY A O 1
ATOM 778 N N . ARG A 1 108 ? -12.084 7.601 5.124 1.00 95.25 108 ARG A N 1
ATOM 779 C CA . ARG A 1 108 ? -12.342 7.323 3.703 1.00 95.25 108 ARG A CA 1
ATOM 780 C C . ARG A 1 108 ? -11.405 8.100 2.786 1.00 95.25 108 ARG A C 1
ATOM 782 O O . ARG A 1 108 ? -10.908 9.159 3.157 1.00 95.25 108 ARG A O 1
ATOM 789 N N . SER A 1 109 ? -11.220 7.625 1.559 1.00 91.44 109 SER A N 1
ATOM 790 C CA . SER A 1 109 ? -10.326 8.222 0.554 1.00 91.44 109 SER A CA 1
ATOM 791 C C . SER A 1 109 ? -10.604 9.704 0.259 1.00 91.44 109 SER A C 1
ATOM 793 O O . SER A 1 109 ? -9.648 10.466 0.125 1.00 91.44 109 SER A O 1
ATOM 795 N N . LEU A 1 110 ? -11.877 10.114 0.242 1.00 92.50 110 LEU A N 1
ATOM 796 C CA . LEU A 1 110 ? -12.334 11.503 0.051 1.00 92.50 110 LEU A CA 1
ATOM 797 C C . LEU A 1 110 ? -12.453 12.317 1.350 1.00 92.50 110 LEU A C 1
ATOM 799 O O . LEU A 1 110 ? -12.838 13.480 1.324 1.00 92.50 110 LEU A O 1
ATOM 803 N N . GLU A 1 111 ? -12.204 11.696 2.499 1.00 90.31 111 GLU A N 1
ATOM 804 C CA . GLU A 1 111 ? -12.331 12.351 3.795 1.00 90.31 111 GLU A CA 1
ATOM 805 C C . GLU A 1 111 ? -11.010 13.028 4.167 1.00 90.31 111 GLU A C 1
ATOM 807 O O . GLU A 1 111 ? -10.012 12.349 4.434 1.00 90.31 111 GLU A O 1
ATOM 812 N N . ASP A 1 112 ? -11.029 14.361 4.198 1.00 83.56 112 ASP A N 1
ATOM 813 C CA . ASP A 1 112 ? -9.879 15.192 4.580 1.00 83.56 112 ASP A CA 1
ATOM 814 C C . ASP A 1 112 ? -9.630 15.184 6.095 1.00 83.56 112 ASP A C 1
ATOM 816 O O . ASP A 1 112 ? -8.496 15.340 6.560 1.00 83.56 112 ASP A O 1
ATOM 820 N N . HIS A 1 113 ? -10.689 14.990 6.886 1.00 81.50 113 HIS A N 1
ATOM 821 C CA . HIS A 1 113 ? -10.649 15.014 8.344 1.00 81.50 113 HIS A CA 1
ATOM 822 C C . HIS A 1 113 ? -11.507 13.907 8.936 1.00 81.50 113 HIS A C 1
ATOM 824 O O . HIS A 1 113 ? -12.687 13.804 8.620 1.00 81.50 113 HIS A O 1
ATOM 830 N N . THR A 1 114 ? -10.928 13.144 9.861 1.00 86.75 114 THR A N 1
ATOM 831 C CA . THR A 1 114 ? -11.625 12.110 10.624 1.00 86.75 114 THR A CA 1
ATOM 832 C C . THR A 1 114 ? -11.230 12.211 12.103 1.00 86.75 114 THR A C 1
ATOM 834 O O . THR A 1 114 ? -10.073 12.524 12.394 1.00 86.75 114 THR A O 1
ATOM 837 N N . PRO A 1 115 ? -12.154 11.991 13.059 1.00 87.44 115 PRO A N 1
ATOM 838 C CA . PRO A 1 115 ? -11.817 11.939 14.485 1.00 87.44 115 PRO A CA 1
ATOM 839 C C . PRO A 1 115 ? -11.092 10.639 14.871 1.00 87.44 115 PRO A C 1
ATOM 841 O O . PRO A 1 115 ? -10.572 10.522 15.980 1.00 87.44 115 PRO A O 1
ATOM 844 N N . ASP A 1 116 ? -11.094 9.653 13.974 1.00 91.25 116 ASP A N 1
ATOM 845 C CA . ASP A 1 116 ? -10.449 8.366 14.165 1.00 91.25 116 ASP A CA 1
ATOM 846 C C . ASP A 1 116 ? -8.928 8.454 13.946 1.00 91.25 116 ASP A C 1
ATOM 848 O O . ASP A 1 116 ? -8.420 9.323 13.236 1.00 91.25 116 ASP A O 1
ATOM 852 N N . SER A 1 117 ? -8.170 7.531 14.542 1.00 92.81 117 SER A N 1
ATOM 853 C CA . SER A 1 117 ? -6.720 7.472 14.363 1.00 92.81 117 SER A CA 1
ATOM 854 C C . SER A 1 117 ? -6.236 6.043 14.172 1.00 92.81 117 SER A C 1
ATOM 856 O O . SER A 1 117 ? -6.850 5.070 14.619 1.00 92.81 117 SER A O 1
ATOM 858 N N . ILE A 1 118 ? -5.109 5.912 13.476 1.00 95.25 118 ILE A N 1
ATOM 859 C CA . ILE A 1 118 ? -4.448 4.633 13.262 1.00 95.25 118 ILE A CA 1
ATOM 860 C C . ILE A 1 118 ? -2.976 4.745 13.637 1.00 95.25 118 ILE A C 1
ATOM 862 O O . ILE A 1 118 ? -2.279 5.680 13.244 1.00 95.25 118 ILE A O 1
ATOM 866 N N . HIS A 1 119 ? -2.495 3.779 14.411 1.00 96.81 119 HIS A N 1
ATOM 867 C CA . HIS A 1 119 ? -1.084 3.668 14.754 1.00 96.81 119 HIS A CA 1
ATOM 868 C C . HIS A 1 119 ? -0.442 2.587 13.892 1.00 96.81 119 HIS A C 1
ATOM 870 O O . HIS A 1 119 ? -0.771 1.411 14.034 1.00 96.81 119 HIS A O 1
ATOM 876 N N . TRP A 1 120 ? 0.481 2.970 13.012 1.00 97.31 120 TRP A N 1
ATOM 877 C CA . TRP A 1 120 ? 1.285 2.028 12.236 1.00 97.31 120 TRP A CA 1
ATOM 878 C C . TRP A 1 120 ? 2.469 1.554 13.084 1.00 97.31 120 TRP A C 1
ATOM 880 O O . TRP A 1 120 ? 3.419 2.291 13.325 1.00 97.31 120 TRP A O 1
ATOM 890 N N . LEU A 1 121 ? 2.378 0.324 13.586 1.00 98.19 121 LEU A N 1
ATOM 891 C CA . LEU A 1 121 ? 3.264 -0.214 14.620 1.00 98.19 121 LEU A CA 1
ATOM 892 C C . LEU A 1 121 ? 4.639 -0.635 14.098 1.00 98.19 121 LEU A C 1
ATOM 894 O O . LEU A 1 121 ? 5.598 -0.645 14.861 1.00 98.19 121 LEU A O 1
ATOM 898 N N . ASN A 1 122 ? 4.729 -1.007 12.824 1.00 98.06 122 ASN A N 1
ATOM 899 C CA . ASN A 1 122 ? 5.967 -1.432 12.175 1.00 98.06 122 ASN A CA 1
ATOM 900 C C . ASN A 1 122 ? 6.375 -0.488 11.030 1.00 98.06 122 ASN A C 1
ATOM 902 O O . ASN A 1 122 ? 6.941 -0.937 10.039 1.00 98.06 122 ASN A O 1
ATOM 906 N N . LEU A 1 123 ? 6.072 0.809 11.161 1.00 97.69 123 LEU A N 1
ATOM 907 C CA . LEU A 1 123 ? 6.310 1.813 10.119 1.00 97.69 123 LEU A CA 1
ATOM 908 C C . LEU A 1 123 ? 7.752 1.781 9.589 1.00 97.69 123 LEU A C 1
ATOM 910 O O . LEU A 1 123 ? 7.950 1.705 8.380 1.00 97.69 123 LEU A O 1
ATOM 914 N N . ASP A 1 124 ? 8.742 1.778 10.483 1.00 97.69 124 ASP A N 1
ATOM 915 C CA . ASP A 1 124 ? 10.161 1.796 10.104 1.00 97.69 124 ASP A CA 1
ATOM 916 C C . ASP A 1 124 ? 10.589 0.515 9.368 1.00 97.69 124 ASP A C 1
ATOM 918 O O . ASP A 1 124 ? 11.373 0.572 8.423 1.00 97.69 124 ASP A O 1
ATOM 922 N N . GLU A 1 125 ? 10.042 -0.642 9.755 1.00 98.12 125 GLU A N 1
ATOM 923 C CA . GLU A 1 125 ? 10.283 -1.921 9.076 1.00 98.12 125 GLU A CA 1
ATOM 924 C C . GLU A 1 125 ? 9.668 -1.912 7.671 1.00 98.12 125 GLU A C 1
ATOM 926 O O . GLU A 1 125 ? 10.329 -2.284 6.699 1.00 98.12 125 GLU A O 1
ATOM 931 N N . SER A 1 126 ? 8.419 -1.450 7.547 1.00 98.38 126 SER A N 1
ATOM 932 C CA . SER A 1 126 ? 7.739 -1.312 6.258 1.00 98.38 126 SER A CA 1
ATOM 933 C C . SER A 1 126 ? 8.494 -0.358 5.330 1.00 98.38 126 SER A C 1
ATOM 935 O O . SER A 1 126 ? 8.705 -0.669 4.158 1.00 98.38 126 SER A O 1
ATOM 937 N N . ALA A 1 127 ? 8.936 0.782 5.862 1.00 97.75 127 ALA A N 1
ATOM 938 C CA . ALA A 1 127 ? 9.722 1.769 5.140 1.00 97.75 127 ALA A CA 1
ATOM 939 C C . ALA A 1 127 ? 11.070 1.204 4.677 1.00 97.75 127 ALA A C 1
ATOM 941 O O . ALA A 1 127 ? 11.433 1.354 3.513 1.00 97.75 127 ALA A O 1
ATOM 942 N N . ALA A 1 128 ? 11.793 0.507 5.556 1.00 97.88 128 ALA A N 1
ATOM 943 C CA . ALA A 1 128 ? 13.056 -0.136 5.210 1.00 97.88 128 ALA A CA 1
ATOM 944 C C . ALA A 1 128 ? 12.877 -1.213 4.129 1.00 97.88 128 ALA A C 1
ATOM 946 O O . ALA A 1 128 ? 13.688 -1.300 3.2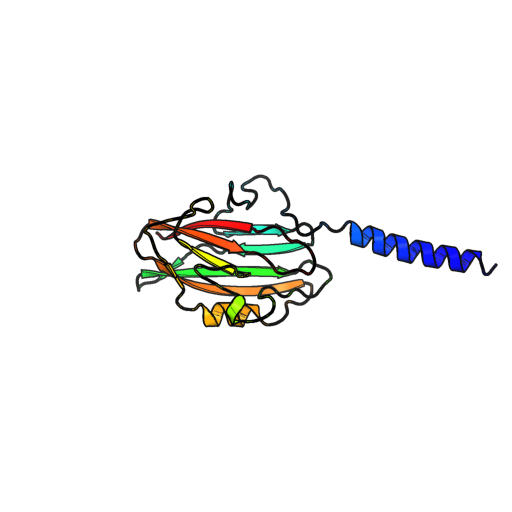09 1.00 97.88 128 ALA A O 1
ATOM 947 N N . ALA A 1 129 ? 11.793 -1.994 4.184 1.00 98.12 129 ALA A N 1
ATOM 948 C CA . ALA A 1 129 ? 11.487 -3.000 3.169 1.00 98.12 129 ALA A CA 1
ATOM 949 C C . ALA A 1 129 ? 11.236 -2.386 1.778 1.00 98.12 129 ALA A C 1
ATOM 951 O O . ALA A 1 129 ? 11.487 -3.032 0.761 1.00 98.12 129 ALA A O 1
ATOM 952 N N . LEU A 1 130 ? 10.783 -1.135 1.699 1.00 97.38 130 LEU A N 1
ATOM 953 C CA . LEU A 1 130 ? 10.580 -0.434 0.429 1.00 97.38 130 LEU A CA 1
ATOM 954 C C . LEU A 1 130 ? 11.889 0.057 -0.223 1.00 97.38 130 LEU A C 1
ATOM 956 O O . LEU A 1 130 ? 11.865 0.395 -1.404 1.00 97.38 130 LEU A O 1
ATOM 960 N N . MET A 1 131 ? 13.009 0.085 0.510 1.00 97.25 131 MET A N 1
ATOM 961 C CA . MET A 1 131 ? 14.269 0.716 0.078 1.00 97.25 131 MET A CA 1
ATOM 962 C C . MET A 1 131 ? 15.068 -0.001 -0.993 1.00 97.25 131 MET A C 1
ATOM 964 O O . MET A 1 131 ? 15.580 0.686 -1.877 1.00 97.25 131 MET A O 1
ATOM 968 N N . PRO A 1 132 ? 15.247 -1.331 -0.942 1.00 97.06 132 PRO A N 1
ATOM 969 C CA . PRO A 1 132 ? 16.032 -1.976 -1.976 1.00 97.06 132 PRO A CA 1
ATOM 970 C C . PRO A 1 132 ? 15.375 -1.731 -3.341 1.00 97.06 132 PRO A C 1
ATOM 972 O O . PRO A 1 132 ? 14.148 -1.696 -3.427 1.00 97.06 132 PRO A O 1
ATOM 975 N N . PRO A 1 133 ? 16.128 -1.584 -4.425 1.00 96.19 133 PRO A N 1
ATOM 976 C CA . PRO A 1 133 ? 15.511 -1.528 -5.739 1.00 96.19 133 PRO A CA 1
ATOM 977 C C . PRO A 1 133 ? 14.721 -2.803 -6.046 1.00 96.19 133 PRO A C 1
ATOM 979 O O . PRO A 1 133 ? 15.020 -3.881 -5.518 1.00 96.19 133 PRO A O 1
ATOM 982 N N . LEU A 1 134 ? 13.674 -2.685 -6.851 1.00 96.31 134 LEU A N 1
ATOM 983 C CA . LEU A 1 134 ? 12.878 -3.801 -7.336 1.00 96.31 134 LEU A CA 1
ATOM 984 C C . LEU A 1 134 ? 13.239 -4.043 -8.801 1.00 96.31 134 LEU A C 1
ATOM 986 O O . LEU A 1 134 ? 12.772 -3.322 -9.676 1.00 96.31 134 LEU A O 1
ATOM 990 N N . ALA A 1 135 ? 14.065 -5.061 -9.041 1.00 96.38 135 ALA A N 1
ATOM 991 C CA . ALA A 1 135 ? 14.469 -5.472 -10.384 1.00 96.38 135 ALA A CA 1
ATOM 992 C C . ALA A 1 135 ? 13.262 -5.777 -11.290 1.00 96.38 135 ALA A C 1
ATOM 994 O O . ALA A 1 135 ? 12.156 -6.021 -10.793 1.00 96.38 135 ALA A O 1
ATOM 995 N N . GLU A 1 136 ? 13.491 -5.782 -12.602 1.00 94.12 136 GLU A N 1
ATOM 996 C CA . GLU A 1 136 ? 12.551 -6.279 -13.617 1.00 94.12 136 GLU A CA 1
ATOM 997 C C . GLU A 1 136 ? 12.014 -7.668 -13.232 1.00 94.12 136 GLU A C 1
ATOM 999 O O . GLU A 1 136 ? 12.733 -8.487 -12.647 1.00 94.12 136 GLU A O 1
ATOM 1004 N N . ASP A 1 137 ? 10.719 -7.906 -13.463 1.00 93.81 137 ASP A N 1
ATOM 1005 C CA . ASP A 1 137 ? 9.965 -9.099 -13.027 1.00 93.81 137 ASP A CA 1
ATOM 1006 C C . ASP A 1 137 ? 9.974 -9.380 -11.508 1.00 93.81 137 ASP A C 1
ATOM 1008 O O . ASP A 1 137 ? 9.388 -10.355 -11.015 1.00 93.81 137 ASP A O 1
ATOM 1012 N N . GLY A 1 138 ? 10.607 -8.504 -10.728 1.00 97.00 138 GLY A N 1
ATOM 1013 C CA . GLY A 1 138 ? 10.767 -8.626 -9.295 1.00 97.00 138 GLY A CA 1
ATOM 1014 C C . GLY A 1 138 ? 9.437 -8.535 -8.560 1.00 97.00 138 GLY A C 1
ATOM 1015 O O . GLY A 1 138 ? 8.513 -7.810 -8.931 1.00 97.00 138 GLY A O 1
ATOM 1016 N N . THR A 1 139 ? 9.345 -9.253 -7.444 1.00 98.19 139 THR A N 1
ATOM 1017 C CA . THR A 1 139 ? 8.209 -9.154 -6.524 1.00 98.19 139 THR A CA 1
ATOM 1018 C C . THR A 1 139 ? 8.700 -8.788 -5.136 1.00 98.19 139 THR A C 1
ATOM 1020 O O . THR A 1 139 ? 9.672 -9.359 -4.637 1.00 98.19 139 THR A O 1
ATOM 1023 N N . ARG A 1 140 ? 8.002 -7.859 -4.480 1.00 98.19 140 ARG A N 1
ATOM 1024 C CA . ARG A 1 140 ? 8.249 -7.522 -3.081 1.00 98.19 140 ARG A CA 1
ATOM 1025 C C . ARG A 1 140 ? 6.967 -7.385 -2.291 1.00 98.19 140 ARG A C 1
ATOM 1027 O O . ARG A 1 140 ? 6.071 -6.641 -2.667 1.00 98.19 140 ARG A O 1
ATOM 1034 N N . THR A 1 141 ? 6.950 -8.019 -1.127 1.00 98.38 141 THR A N 1
ATOM 1035 C CA . THR A 1 141 ? 5.859 -7.928 -0.161 1.00 98.38 141 THR A CA 1
ATOM 1036 C C . THR A 1 141 ? 6.308 -7.130 1.054 1.00 98.38 141 THR A C 1
ATOM 1038 O O . THR A 1 141 ? 7.228 -7.536 1.759 1.00 98.38 141 THR A O 1
ATOM 1041 N N . VAL A 1 142 ? 5.636 -6.014 1.315 1.00 98.50 142 VAL A N 1
ATOM 1042 C CA . VAL A 1 142 ? 5.887 -5.134 2.459 1.00 98.50 142 VAL A CA 1
ATOM 1043 C C . VAL A 1 142 ? 4.853 -5.429 3.546 1.00 98.50 142 VAL A C 1
ATOM 1045 O O . VAL A 1 142 ? 3.652 -5.300 3.285 1.00 98.50 142 VAL A O 1
ATOM 1048 N N . PRO A 1 143 ? 5.264 -5.849 4.755 1.00 98.19 143 PRO A N 1
ATOM 1049 C CA . PRO A 1 143 ? 4.330 -6.120 5.838 1.00 98.19 143 PRO A CA 1
ATOM 1050 C C . PRO A 1 143 ? 3.832 -4.815 6.457 1.00 98.19 143 PRO A C 1
ATOM 1052 O O . PRO A 1 143 ? 4.624 -3.914 6.722 1.00 98.19 143 PRO A O 1
ATOM 1055 N N . VAL A 1 144 ? 2.541 -4.742 6.768 1.00 98.56 144 VAL A N 1
ATOM 1056 C CA . VAL A 1 144 ? 1.923 -3.620 7.480 1.00 98.56 144 VAL A CA 1
ATOM 1057 C C . VAL A 1 144 ? 1.201 -4.142 8.712 1.00 98.56 144 VAL A C 1
ATOM 1059 O O . VAL A 1 144 ? 0.408 -5.082 8.626 1.00 98.56 144 VAL A O 1
ATOM 1062 N N . ARG A 1 145 ? 1.472 -3.523 9.859 1.00 98.38 145 ARG A N 1
ATOM 1063 C CA . ARG A 1 145 ? 0.852 -3.821 11.145 1.00 98.38 145 ARG A CA 1
ATOM 1064 C C . ARG A 1 145 ? 0.326 -2.538 11.762 1.00 98.38 145 ARG A C 1
ATOM 1066 O O . ARG A 1 145 ? 1.085 -1.602 12.008 1.00 98.38 145 ARG A O 1
ATOM 1073 N N . VAL A 1 146 ? -0.970 -2.504 12.032 1.00 98.06 146 VAL A N 1
ATOM 1074 C CA . VAL A 1 146 ? -1.665 -1.304 12.502 1.00 98.06 146 VAL A CA 1
ATOM 1075 C C . VAL A 1 146 ? -2.516 -1.583 13.729 1.00 98.06 146 VAL A C 1
ATOM 1077 O O . VAL A 1 146 ? -3.037 -2.681 13.904 1.00 98.06 146 VAL A O 1
ATOM 1080 N N . LYS A 1 147 ? -2.704 -0.561 14.560 1.00 97.56 147 LYS A N 1
ATOM 1081 C CA . LYS A 1 147 ? -3.667 -0.556 15.658 1.00 97.56 147 LYS A CA 1
ATOM 1082 C C . LYS A 1 147 ? -4.681 0.568 15.440 1.00 97.56 147 LYS A C 1
ATOM 1084 O O . LYS A 1 147 ? -4.276 1.733 15.473 1.00 97.56 147 LYS A O 1
ATOM 1089 N N . PRO A 1 148 ? -5.964 0.253 15.200 1.00 96.25 148 PRO A N 1
ATOM 1090 C CA . PRO A 1 148 ? -6.992 1.276 15.084 1.00 96.25 148 PRO A CA 1
ATOM 1091 C C . PRO A 1 148 ? -7.376 1.834 16.460 1.00 96.25 148 PRO A C 1
ATOM 1093 O O . PRO A 1 148 ? -7.294 1.127 17.467 1.00 96.25 148 PRO A O 1
ATOM 1096 N N . SER A 1 149 ? -7.836 3.086 16.505 1.00 95.25 149 SER A N 1
ATOM 1097 C CA . SER A 1 149 ? -8.388 3.703 17.721 1.00 95.25 149 SER A CA 1
ATOM 1098 C C . SER A 1 149 ? -9.680 3.027 18.193 1.00 95.25 149 SER A C 1
ATOM 1100 O O . SER A 1 149 ? -9.972 3.012 19.389 1.00 95.25 149 SER A O 1
ATOM 1102 N N . ARG A 1 150 ? -10.442 2.439 17.261 1.00 93.81 150 ARG A N 1
ATOM 1103 C CA . ARG A 1 150 ? -11.675 1.689 17.525 1.00 93.81 150 ARG A CA 1
ATOM 1104 C C . ARG A 1 150 ? -11.874 0.544 16.533 1.00 93.81 150 ARG A C 1
ATOM 1106 O O . ARG A 1 150 ? -11.400 0.590 15.401 1.00 93.81 150 ARG A O 1
ATOM 1113 N N . LYS A 1 151 ? -12.638 -0.467 16.945 1.00 90.62 151 LYS A N 1
ATOM 1114 C CA . LYS A 1 151 ? -13.090 -1.546 16.057 1.00 90.62 151 LYS A CA 1
ATOM 1115 C C . LYS A 1 151 ? -14.071 -1.009 15.000 1.00 90.62 151 LYS A C 1
ATOM 1117 O O . LYS A 1 151 ? -14.834 -0.084 15.289 1.00 90.62 151 LYS A O 1
ATOM 1122 N N . GLY A 1 152 ? -14.050 -1.573 13.793 1.00 92.75 152 GLY A N 1
ATOM 1123 C CA . GLY A 1 152 ? -14.937 -1.171 12.698 1.00 92.75 152 GLY A CA 1
ATOM 1124 C C . GLY A 1 152 ? -14.606 0.186 12.091 1.00 92.75 152 GLY A C 1
ATOM 1125 O O . GLY A 1 152 ? -15.469 0.861 11.529 1.00 92.75 152 GLY A O 1
ATOM 1126 N N . MET A 1 153 ? -13.362 0.629 12.253 1.00 94.06 153 MET A N 1
ATOM 1127 C CA . MET A 1 153 ? -12.855 1.844 11.631 1.00 94.06 153 MET A CA 1
ATOM 1128 C C . MET A 1 153 ? -12.514 1.577 10.163 1.00 94.06 153 MET A C 1
ATOM 1130 O O 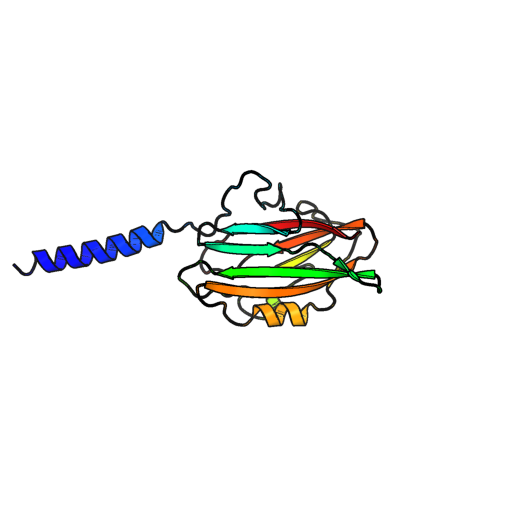. MET A 1 153 ? -11.911 0.552 9.832 1.00 94.06 153 MET A O 1
ATOM 1134 N N . THR A 1 154 ? -12.871 2.518 9.289 1.00 96.50 154 THR A N 1
ATOM 1135 C CA . THR A 1 154 ? -12.437 2.510 7.890 1.00 96.50 154 THR A CA 1
ATOM 1136 C C . THR A 1 154 ? -11.001 3.010 7.785 1.00 96.50 154 THR A C 1
ATOM 1138 O O . THR A 1 154 ? -10.619 3.994 8.420 1.00 96.50 154 THR A O 1
ATOM 1141 N N . VAL A 1 155 ? -10.216 2.325 6.965 1.00 96.81 155 VAL A N 1
ATOM 1142 C CA . VAL A 1 155 ? -8.826 2.645 6.660 1.00 96.81 155 VAL A CA 1
ATOM 1143 C C . VAL A 1 155 ? -8.680 2.811 5.162 1.00 96.81 155 VAL A C 1
ATOM 1145 O O . VAL A 1 155 ? -9.241 2.034 4.387 1.00 96.81 155 VAL A O 1
ATOM 1148 N N . THR A 1 156 ? -7.883 3.803 4.781 1.00 97.62 156 THR A N 1
ATOM 1149 C CA . THR A 1 156 ? -7.440 3.998 3.407 1.00 97.62 156 THR A CA 1
ATOM 1150 C C . THR A 1 156 ? -5.942 3.741 3.316 1.00 97.62 156 THR A C 1
ATOM 1152 O O . THR A 1 156 ? -5.151 4.345 4.046 1.00 97.62 156 THR A O 1
ATOM 1155 N N . VAL A 1 157 ? -5.551 2.865 2.394 1.00 98.06 157 VAL A N 1
ATOM 1156 C CA . VAL A 1 157 ? -4.166 2.697 1.954 1.00 98.06 157 VAL A CA 1
ATOM 1157 C C . VAL A 1 157 ? -4.016 3.426 0.629 1.00 98.06 157 VAL A C 1
ATOM 1159 O O . VAL A 1 157 ? -4.788 3.197 -0.295 1.00 98.06 157 VAL A O 1
ATOM 1162 N N . ARG A 1 158 ? -3.035 4.313 0.536 1.00 96.81 158 ARG A N 1
ATOM 1163 C CA . ARG A 1 158 ? -2.700 5.051 -0.677 1.00 96.81 158 ARG A CA 1
ATOM 1164 C C . ARG A 1 158 ? -1.304 4.650 -1.113 1.00 96.81 158 ARG A C 1
ATOM 1166 O O . ARG A 1 158 ? -0.393 4.648 -0.284 1.00 96.81 158 ARG A O 1
ATOM 1173 N N . VAL A 1 159 ? -1.140 4.329 -2.387 1.00 97.12 159 VAL A N 1
ATOM 1174 C CA . VAL A 1 159 ? 0.172 4.067 -2.974 1.00 97.12 159 VAL A CA 1
ATOM 1175 C C . VAL A 1 159 ? 0.398 5.078 -4.084 1.00 97.12 159 VAL A C 1
ATOM 1177 O O . VAL A 1 159 ? -0.368 5.128 -5.039 1.00 97.12 159 VAL A O 1
ATOM 1180 N N . CYS A 1 160 ? 1.439 5.886 -3.912 1.00 93.69 160 CYS A N 1
ATOM 1181 C CA . CYS A 1 160 ? 1.922 6.893 -4.848 1.00 93.69 160 CYS A CA 1
ATOM 1182 C C . CYS A 1 160 ? 3.288 6.404 -5.351 1.00 93.69 160 CYS A C 1
ATOM 1184 O O . CYS A 1 160 ? 4.307 6.787 -4.765 1.00 93.69 160 CYS A O 1
ATOM 1186 N N . PRO A 1 161 ? 3.350 5.465 -6.312 1.00 87.50 161 PRO A N 1
ATOM 1187 C CA . PRO A 1 161 ? 4.620 4.850 -6.651 1.00 87.50 161 PRO A CA 1
ATOM 1188 C C . PRO A 1 161 ? 5.555 5.910 -7.258 1.00 87.50 161 PRO A C 1
ATOM 1190 O O . PRO A 1 161 ? 5.118 6.652 -8.131 1.00 87.50 161 PRO A O 1
ATOM 1193 N N . PRO A 1 162 ? 6.815 6.009 -6.809 1.00 85.06 162 PRO A N 1
ATOM 1194 C CA . PRO A 1 162 ? 7.737 7.025 -7.303 1.00 85.06 162 PRO A CA 1
ATOM 1195 C C . PRO A 1 162 ? 8.184 6.705 -8.726 1.00 85.06 162 PRO A C 1
ATOM 1197 O O . PRO A 1 162 ? 8.559 5.566 -9.008 1.00 85.06 162 PRO A O 1
ATOM 1200 N N . ASP A 1 163 ? 8.209 7.711 -9.591 1.00 79.88 163 ASP A N 1
ATOM 1201 C CA . ASP A 1 163 ? 8.777 7.634 -10.934 1.00 79.88 163 ASP A CA 1
ATOM 1202 C C . ASP A 1 163 ? 9.296 9.023 -11.376 1.00 79.88 163 ASP A C 1
ATOM 1204 O O . ASP A 1 163 ? 9.037 10.033 -10.717 1.00 79.88 163 ASP A O 1
ATOM 1208 N N . LYS A 1 164 ? 10.102 9.077 -12.447 1.00 68.56 164 LYS A N 1
ATOM 1209 C CA . LYS A 1 164 ? 10.727 10.326 -12.940 1.00 68.56 164 LYS A CA 1
ATOM 1210 C C . LYS A 1 164 ? 9.749 11.266 -13.661 1.00 68.56 164 LYS A C 1
ATOM 1212 O O . LYS A 1 164 ? 10.108 12.416 -13.914 1.00 68.56 164 LYS A O 1
ATOM 1217 N N . GLY A 1 165 ? 8.571 10.780 -14.029 1.00 77.56 165 GLY A N 1
ATOM 1218 C CA . GLY A 1 165 ? 7.493 11.516 -14.670 1.00 77.56 165 GLY A CA 1
ATOM 1219 C C . GLY A 1 165 ? 6.263 11.586 -13.768 1.00 77.56 165 GLY A C 1
ATOM 1220 O O . GLY A 1 165 ? 6.229 12.363 -12.810 1.00 77.56 165 GLY A O 1
ATOM 1221 N N . TYR A 1 166 ? 5.231 10.831 -14.136 1.00 79.25 166 TYR A N 1
ATOM 1222 C CA . TYR A 1 166 ? 3.980 10.737 -13.406 1.00 79.25 166 TYR A CA 1
ATOM 1223 C C . TYR A 1 166 ? 3.473 9.297 -13.398 1.00 79.25 166 TYR A C 1
ATOM 1225 O O . TYR A 1 166 ? 3.426 8.653 -14.442 1.00 79.25 166 TYR A O 1
ATOM 1233 N N . ARG A 1 167 ? 2.990 8.854 -12.240 1.00 89.38 167 ARG A N 1
ATOM 1234 C CA . ARG A 1 167 ? 2.190 7.647 -12.081 1.00 89.38 167 ARG A CA 1
ATOM 1235 C C . ARG A 1 167 ? 1.005 7.972 -11.188 1.00 89.38 167 ARG A C 1
ATOM 1237 O O . ARG A 1 167 ? 1.122 8.683 -10.181 1.00 89.38 167 ARG A O 1
ATOM 1244 N N . GLU A 1 168 ? -0.159 7.477 -11.581 1.00 91.19 168 GLU A N 1
ATOM 1245 C CA . GLU A 1 168 ? -1.391 7.724 -10.851 1.00 91.19 168 GLU A CA 1
ATOM 1246 C C . GLU A 1 168 ? -1.313 7.151 -9.435 1.00 91.19 168 GLU A C 1
ATOM 1248 O O . GLU A 1 168 ? -0.596 6.200 -9.128 1.00 91.19 168 GLU A O 1
ATOM 1253 N N . THR A 1 169 ? -2.048 7.774 -8.521 1.00 95.06 169 THR A N 1
ATOM 1254 C CA . THR A 1 169 ? -2.115 7.293 -7.148 1.00 95.06 169 THR A CA 1
ATOM 1255 C C . THR A 1 169 ? -3.267 6.315 -7.008 1.00 95.06 169 THR A C 1
ATOM 1257 O O . THR A 1 169 ? -4.420 6.688 -7.208 1.00 95.06 169 THR A O 1
ATOM 1260 N N . ALA A 1 170 ? -2.959 5.095 -6.579 1.00 96.75 170 ALA A N 1
ATOM 1261 C CA . ALA A 1 170 ? -3.966 4.092 -6.279 1.00 96.75 170 ALA A CA 1
ATOM 1262 C C . ALA A 1 170 ? -4.414 4.156 -4.814 1.00 96.75 170 ALA A C 1
ATOM 1264 O O . ALA A 1 170 ? -3.608 4.321 -3.888 1.00 96.75 170 ALA A O 1
ATOM 1265 N N . HIS A 1 171 ? -5.710 3.964 -4.602 1.00 97.56 171 HIS A N 1
ATOM 1266 C CA . HIS A 1 171 ? -6.358 3.946 -3.302 1.00 97.56 171 HIS A CA 1
ATOM 1267 C C . HIS A 1 171 ? -7.000 2.585 -3.045 1.00 97.56 171 HIS A C 1
ATOM 1269 O O . HIS A 1 171 ? -7.678 2.037 -3.906 1.00 97.56 171 HIS A O 1
ATOM 1275 N N . TRP A 1 172 ? -6.842 2.077 -1.825 1.00 97.88 172 TRP A N 1
ATOM 1276 C CA . TRP A 1 172 ? -7.587 0.941 -1.297 1.00 97.88 172 TRP A CA 1
ATOM 1277 C C . TRP A 1 172 ? -8.320 1.358 -0.038 1.00 97.88 172 TRP A C 1
ATOM 1279 O O . TRP A 1 172 ? -7.742 2.034 0.813 1.00 97.88 172 TRP A O 1
ATOM 1289 N N . GLN A 1 173 ? -9.558 0.906 0.121 1.00 97.38 173 GLN A N 1
ATOM 1290 C CA . GLN A 1 173 ? -10.377 1.223 1.282 1.00 97.38 173 GLN A CA 1
ATOM 1291 C C . GLN A 1 173 ? -11.028 -0.035 1.858 1.00 97.38 173 GLN A C 1
ATOM 1293 O O . GLN A 1 173 ? -11.610 -0.846 1.138 1.00 97.38 173 GLN A O 1
ATOM 1298 N N . PHE A 1 174 ? -10.940 -0.207 3.177 1.00 97.19 174 PHE A N 1
ATOM 1299 C CA . PHE A 1 174 ? -11.549 -1.336 3.883 1.00 97.19 174 PHE A CA 1
ATOM 1300 C C . PHE A 1 174 ? -11.770 -1.046 5.367 1.00 97.19 174 PHE A C 1
ATOM 1302 O O . PHE A 1 174 ? -11.185 -0.126 5.934 1.00 97.19 174 PHE A O 1
ATOM 1309 N N . THR A 1 175 ? -12.618 -1.851 6.003 1.00 96.62 175 THR A N 1
ATOM 1310 C CA . THR A 1 175 ? -12.894 -1.776 7.442 1.00 96.62 175 THR A CA 1
ATOM 1311 C C . THR A 1 175 ? -12.032 -2.779 8.210 1.00 96.62 175 THR A C 1
ATOM 1313 O O . THR A 1 175 ? -11.769 -3.880 7.722 1.00 96.62 175 THR A O 1
ATOM 1316 N N . LEU A 1 176 ? -11.570 -2.392 9.402 1.00 95.12 176 LEU A N 1
ATOM 1317 C CA . LEU A 1 176 ? -10.858 -3.267 10.338 1.00 95.12 176 LEU A CA 1
ATOM 1318 C C . LEU A 1 176 ? -11.838 -3.860 11.372 1.00 95.12 176 LEU A C 1
ATOM 1320 O O . LEU A 1 176 ? -12.134 -3.210 12.382 1.00 95.12 176 LEU A O 1
ATOM 1324 N N . ASP A 1 177 ? -12.334 -5.075 11.107 1.00 87.31 177 ASP A N 1
ATOM 1325 C CA . ASP A 1 177 ? -13.361 -5.799 11.888 1.00 87.31 177 ASP A CA 1
ATOM 1326 C C . ASP A 1 177 ? -12.913 -7.171 12.428 1.00 87.31 177 ASP A C 1
ATOM 1328 O O . ASP A 1 177 ? -12.077 -7.835 11.773 1.00 87.31 177 ASP A O 1
#

pLDDT: mean 87.19, std 16.13, range [43.09, 98.56]

=== Feature glossary ===
Feature key, reading from the visual/contextual features back to the raw sequence:

Rendered structure images. Structure images are PyMOL renders from six orthogonal camera directions. Cartoon representation draws helices as coils and strands as arrows; sticks shows the backbone as bonds; surface shows the solvent-excluded envelope. Rainbow coloring maps sequence position to hue (blue→red, N→C); chain coloring assigns a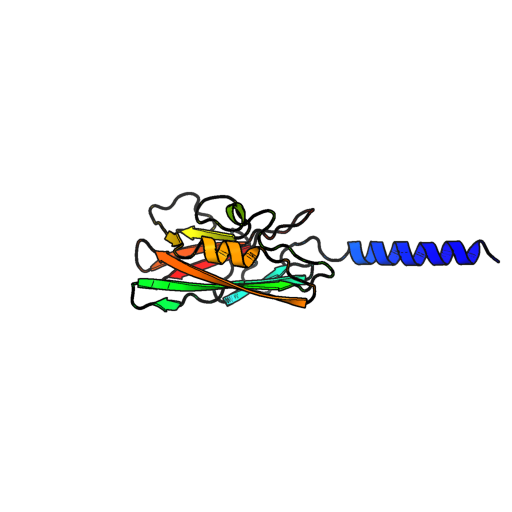 distinct color per polypeptide.

Contact-map, Ramachandran, and PAE plots. Three diagnostic plots accompany the record. The Cα contact map visualizes the tertiary structure as a 2D adjacency matrix (8 Å cutoff, sequence-local contacts suppressed). The Ramachandran plot shows the distribution of backbone (φ, ψ) torsions, with points in the α and β basins reflecting secondary structure content. The PAE plot shows AlphaFold's inter-residue confidence as a color matrix.

InterPro / GO / CATH / organism. The annotation block draws on four external resources. InterPro: which protein families and domains the sequence belongs to. GO: standardized terms for what the protein does, what process it participates in, and where in the cell it acts. CATH: which structural fold it has in the CATH hierarchy. Organism: the species of origin.

Nearest PDB structures. Structural nearest neighbors (via Foldseek easy-search vs the PDB). Reported per hit: target PDB id, E-value, and alignment TM-score. A TM-score above ~0.5 is the conventional threshold for 'same fold'.

Predicted aligned error. Predicted aligned error is AlphaFold's pairwise confidence. Unlike pLDDT (per-residue), PAE is per-residue-pair and captures whether two parts of the structure are correctly placed relative to each other. Units are ångströms of expected positional error.

Solvent-accessible surface area. SASA measures how much of the protein is reachable by solvent. It is computed by rolling a water-sized probe over the atomic surface and summing the exposed area (Å²). Per-residue SASA distinguishes core (buried, low SASA) from surface (exposed, high SASA) residues; total SASA is a whole-molecule size measure.

B-factor. Crystallographic B-factors measure how much each atom's electron density is smeared out, in Å². They rise in mobile loops and surface residues and fall in the buried interior. In AlphaFold models this column is repurposed to hold pLDDT instead.

pLDDT. For AlphaFold models, the B-factor field carries pLDDT — the model's own estimate of local accuracy on a 0–100 scale. Regions with pLDDT<50 should be treated as essentially unmodeled; they often correspond to intrinsically disordered segments.

Backbone torsions (φ/ψ). φ (phi) and ψ (psi) are the two rotatable backbone dihedrals per residue: φ is the C(i-1)–N–Cα–C torsion, ψ is the N–Cα–C–N(i+1) torsion, both in degrees on (−180°, 180°]. α-helical residues cluster near (−60°, −45°); β-strand residues near (−120°, +130°). A Ramachandran plot is simply a scatter of (φ, ψ) for every residue.

Radius of gyration, Cα contacts, bounding box. Radius of gyration (Rg) is the root-mean-square distance of Cα atoms from their centroid — a single number for overall size and compactness. A globular domain of N residues has Rg ≈ 2.2·N^0.38 Å; an extended or disordered chain has a much larger Rg. The Cα contact count is the number of residue pairs whose Cα atoms are within 8 Å and are more than four positions apart in sequence — a standard proxy for tertiary packing density. The bounding box is the smallest axis-aligned box enclosing all Cα atoms.

Secondary structure (3-state, P-SEA). Three-state secondary structure (P-SEA) collapses the eight DSSP classes into helix (a), strand (b), and coil (c). P-SEA assigns these from Cα geometry alone — distances and angles — without requiring backbone oxygens, so it works on any Cα trace.

Secondary structure (8-state, DSSP). Secondary structure is the local, repeating backbone conformation. DSSP classifies it into eight states by reading the hydrogen-bond network: three helix types (H, G, I), two β types (E, B), two non-regular types (T, S), and unstructured coil (-).

Foldseek 3Di. The Foldseek 3Di string encodes local tertiary geometry as a 20-letter alphabet — one character per residue — derived from the relative positions of nearby Cα atoms. Unlike the amino-acid sequence, 3Di is a direct function of the 3D structure, so two proteins with the same fold have similar 3Di strings even at low sequence identity.

mmCIF coordinates. Structure coordinates are given as an mmCIF _atom_site loop: one row per atom with element, residue name, chain id, sequence number, and x/y/z position in Å. Only the four main-chain atoms per residue are included here; side chains are omitted to keep the record compact.

Sequence. This is the polypeptide sequence — one letter per residue, N-terminus first. Length ranges from a few dozen residues for small domains to over a thousand for large multi-domain proteins.